Protein AF-A0A2P6QE04-F1 (afdb_monomer)

InterPro domains:
  IPR013103 Reverse transcriptase, RNA-dependent DNA polymerase [PF07727] (53-173)
  IPR043502 DNA/RNA polymerase superfamily [SSF56672] (53-149)

Solvent-accessible surface area (backbone atoms only — not comparable to full-atom values): 12221 Å² total; per-residue (Å²): 141,78,82,83,76,80,74,80,74,79,48,70,67,56,52,50,51,52,52,52,56,64,71,58,73,58,48,88,44,69,75,60,30,61,72,39,68,66,46,41,53,20,41,50,53,42,54,51,50,44,61,73,66,54,28,55,45,85,40,75,70,54,94,90,64,73,64,36,48,60,45,75,46,52,44,76,38,62,42,98,85,70,45,82,69,44,64,42,40,44,66,40,70,48,71,90,73,68,46,86,76,77,72,44,88,77,90,69,75,90,70,81,50,66,70,58,53,52,51,51,51,51,50,28,61,77,68,71,51,88,84,83,89,83,86,67,90,61,66,70,62,72,47,81,56,90,62,90,46,38,28,43,59,50,90,96,66,61,53,87,95,47,71,86,36,26,32,36,45,58,30,61,73,70,79,84,72,87,72,73,81,78,85,78,83,87,78,90,81,136

Nearest PDB structures (foldseek):
  2quf-assembly1_A  TM=1.894E-01  e=2.463E+00  unclassified
  2qlz-assembly1_A  TM=1.852E-01  e=5.116E+00  unclassified

Mean predicted aligned error: 14.91 Å

Sequence (190 aa):
MEDYVCGEGLSVEEETNLMMFTAYSDPMSFEEAAKSSRWREAMELEIKAIKKNETWELTTLLVGAKGIGVKWIFKTKLNENGEVDKYKARLVDKGYTQQLGIDYTEVFAPVARWDTIRMILALAACKGWSVYQLDMKSAFLHGDLNEAVFIEQPRGYEVKGEEDKVYRLKKALTDSSKLPCRQKEGNCLW

Organism: Rosa chinensis (NCBI:txid74649)

pLDDT: mean 70.97, std 19.69, range [23.44, 97.19]

Secondary structure (DSSP, 8-state):
-----------HHHHHHHHHHHHS---SSHHHHHHSHHHHHHHHHHHHHHHHTT-EEEEPPPTTPPPBPEEEEEEEEEPTTSSEEEEEEEEEE-GGGPPBTTTBS--------HHHHHHHHHHHHHHT--------TTGGGGS---S--EEPPPTT---TT-TT-EEEESS-----S-------SS----

Radius of gyration: 22.53 Å; Cα contacts (8 Å, |Δi|>4): 193; chains: 1; bounding box: 71×42×59 Å

Structure (mmCIF, N/CA/C/O backbone):
data_AF-A0A2P6QE04-F1
#
_entry.id   AF-A0A2P6QE04-F1
#
loop_
_atom_site.group_PDB
_atom_site.id
_atom_site.type_symbol
_atom_site.label_atom_id
_atom_site.label_alt_id
_atom_site.label_comp_id
_atom_site.label_asym_id
_atom_site.label_entity_id
_atom_site.label_seq_id
_atom_site.pdbx_PDB_ins_code
_atom_site.Cartn_x
_atom_site.Cartn_y
_atom_site.Cartn_z
_atom_site.occupancy
_atom_site.B_iso_or_equiv
_atom_site.auth_seq_id
_atom_site.auth_comp_id
_atom_site.auth_asym_id
_atom_site.auth_atom_id
_atom_site.pdbx_PDB_model_num
ATOM 1 N N . MET A 1 1 ? 46.545 -31.500 4.428 1.00 43.56 1 MET A N 1
ATOM 2 C CA . MET A 1 1 ? 45.687 -30.972 5.502 1.00 43.56 1 MET A CA 1
ATOM 3 C C . MET A 1 1 ? 45.995 -29.496 5.514 1.00 43.56 1 MET A C 1
ATOM 5 O O . MET A 1 1 ? 47.033 -29.119 6.028 1.00 43.56 1 MET A O 1
ATOM 9 N N . GLU A 1 2 ? 45.240 -28.745 4.719 1.00 42.25 2 GLU A N 1
ATOM 10 C CA . GLU A 1 2 ? 45.450 -27.312 4.509 1.00 42.25 2 GLU A CA 1
ATOM 11 C C . GLU A 1 2 ? 44.352 -26.574 5.263 1.00 42.25 2 GLU A C 1
ATOM 13 O O . GLU A 1 2 ? 43.184 -26.971 5.229 1.00 42.25 2 GLU A O 1
ATOM 18 N N . ASP A 1 3 ? 44.790 -25.583 6.025 1.00 37.12 3 ASP A N 1
ATOM 19 C CA . ASP A 1 3 ? 44.045 -24.939 7.088 1.00 37.12 3 ASP A CA 1
ATOM 20 C C . ASP A 1 3 ? 42.859 -24.136 6.552 1.00 37.12 3 ASP A C 1
ATOM 22 O O . ASP A 1 3 ? 42.976 -23.294 5.661 1.00 37.12 3 ASP A O 1
ATOM 26 N N . TYR A 1 4 ? 41.692 -24.399 7.134 1.00 44.75 4 TYR A N 1
ATOM 27 C CA . TYR A 1 4 ? 40.480 -23.630 6.904 1.00 44.75 4 TYR A CA 1
ATOM 28 C C . TYR A 1 4 ? 40.640 -22.267 7.591 1.00 44.75 4 TYR A C 1
ATOM 30 O O . TYR A 1 4 ? 40.479 -22.148 8.807 1.00 44.75 4 TYR A O 1
ATOM 38 N N . VAL A 1 5 ? 40.992 -21.237 6.822 1.00 41.91 5 VAL A N 1
ATOM 39 C CA . VAL A 1 5 ? 40.971 -19.847 7.291 1.00 41.91 5 VAL A CA 1
ATOM 40 C C . VAL A 1 5 ? 39.507 -19.450 7.472 1.00 41.91 5 VAL A C 1
ATOM 42 O O . VAL A 1 5 ? 38.760 -19.321 6.504 1.00 41.91 5 VAL A O 1
ATOM 45 N N . CYS A 1 6 ? 39.081 -19.306 8.728 1.00 44.31 6 CYS A N 1
ATOM 46 C CA . CYS A 1 6 ? 37.782 -18.734 9.058 1.00 44.31 6 CYS A CA 1
ATOM 47 C C . CYS A 1 6 ? 37.787 -17.279 8.565 1.00 44.31 6 CYS A C 1
ATOM 49 O O . CYS A 1 6 ? 38.590 -16.477 9.041 1.00 44.31 6 CYS A O 1
ATOM 51 N N . GLY A 1 7 ? 36.959 -16.988 7.558 1.00 47.97 7 GLY A N 1
ATOM 52 C CA . GLY A 1 7 ? 36.827 -15.665 6.957 1.00 47.97 7 GLY A CA 1
ATOM 53 C C . GLY A 1 7 ? 36.516 -14.587 7.993 1.00 47.97 7 GLY A C 1
ATOM 54 O O . GLY A 1 7 ? 35.908 -14.856 9.029 1.00 47.97 7 GLY A O 1
ATOM 55 N N . GLU A 1 8 ? 37.001 -13.390 7.678 1.00 48.31 8 GLU A N 1
ATOM 56 C CA . GLU A 1 8 ? 36.938 -12.148 8.442 1.00 48.31 8 GLU A CA 1
ATOM 57 C C . GLU A 1 8 ? 35.578 -11.925 9.120 1.00 48.31 8 GLU A C 1
ATOM 59 O O . GLU A 1 8 ? 34.522 -12.226 8.561 1.00 48.31 8 GLU A O 1
ATOM 64 N N . GLY A 1 9 ? 35.620 -11.403 10.351 1.00 53.97 9 GLY A N 1
ATOM 65 C CA . GLY A 1 9 ? 34.425 -10.976 11.074 1.00 53.97 9 GLY A CA 1
ATOM 66 C C . GLY A 1 9 ? 33.580 -10.014 10.238 1.00 53.97 9 GLY A C 1
ATOM 67 O O . GLY A 1 9 ? 34.104 -9.330 9.359 1.00 53.97 9 GLY A O 1
ATOM 68 N N . LEU A 1 10 ? 32.273 -9.993 10.520 1.00 46.66 10 LEU A N 1
ATOM 69 C CA . LEU A 1 10 ? 31.310 -9.084 9.894 1.00 46.66 10 LEU A CA 1
ATOM 70 C C . LEU A 1 10 ? 31.909 -7.681 9.783 1.00 46.66 10 LEU A C 1
ATOM 72 O O . LEU A 1 10 ? 32.469 -7.152 10.747 1.00 46.66 10 LEU A O 1
ATOM 76 N N . SER A 1 11 ? 31.819 -7.100 8.590 1.00 55.47 11 SER A N 1
ATOM 77 C CA . SER A 1 11 ? 32.344 -5.760 8.357 1.00 55.47 11 SER A CA 1
ATOM 78 C C . SER A 1 11 ? 31.668 -4.770 9.311 1.00 55.47 11 SER A C 1
ATOM 80 O O . SER A 1 11 ? 30.494 -4.915 9.653 1.00 55.47 11 SER A O 1
ATOM 82 N N . VAL A 1 12 ? 32.389 -3.727 9.732 1.00 56.50 12 VAL A N 1
ATOM 83 C CA . VAL A 1 12 ? 31.837 -2.678 10.614 1.00 56.50 12 VAL A CA 1
ATOM 84 C C . VAL A 1 12 ? 30.561 -2.066 10.009 1.00 56.50 12 VAL A C 1
ATOM 86 O O . VAL A 1 12 ? 29.657 -1.655 10.730 1.00 56.50 12 VAL A O 1
ATOM 89 N N . GLU A 1 13 ? 30.440 -2.061 8.681 1.00 56.66 13 GLU A N 1
ATOM 90 C CA . GLU A 1 13 ? 29.243 -1.657 7.934 1.00 56.66 13 GLU A CA 1
ATOM 91 C C . GLU A 1 13 ? 28.058 -2.628 8.100 1.00 56.66 13 GLU A C 1
ATOM 93 O O . GLU A 1 13 ? 26.914 -2.199 8.230 1.00 56.66 13 GLU A O 1
ATOM 98 N N . GLU A 1 14 ? 28.292 -3.939 8.130 1.00 56.31 14 GLU A N 1
ATOM 99 C CA . GLU A 1 14 ? 27.250 -4.938 8.394 1.00 56.31 14 GLU A CA 1
ATOM 100 C C . GLU A 1 14 ? 26.825 -4.943 9.864 1.00 56.31 14 GLU A C 1
ATOM 102 O O . GLU A 1 14 ? 25.630 -5.038 10.149 1.00 56.31 14 GLU A O 1
ATOM 107 N N . GLU A 1 15 ? 27.765 -4.770 10.796 1.00 55.78 15 GLU A N 1
ATOM 108 C CA . GLU A 1 15 ? 27.452 -4.633 12.221 1.00 55.78 15 GLU A CA 1
ATOM 109 C C . GLU A 1 15 ? 26.681 -3.341 12.501 1.00 55.78 15 GLU A C 1
ATOM 111 O O . GLU A 1 15 ? 25.676 -3.374 13.208 1.00 55.78 15 GLU A O 1
ATOM 116 N N . THR A 1 16 ? 27.074 -2.213 11.902 1.00 54.19 16 THR A N 1
ATOM 117 C CA . THR A 1 16 ? 26.336 -0.944 12.024 1.00 54.19 16 THR A CA 1
ATOM 118 C C . THR A 1 16 ? 24.966 -1.009 11.364 1.00 54.19 16 THR A C 1
ATOM 120 O O . THR A 1 16 ? 24.002 -0.536 11.961 1.00 54.19 16 THR A O 1
ATOM 123 N N . ASN A 1 17 ? 24.827 -1.653 10.202 1.00 54.97 17 ASN A N 1
ATOM 124 C CA . ASN A 1 17 ? 23.523 -1.891 9.579 1.00 54.97 17 ASN A CA 1
ATOM 125 C C . ASN A 1 17 ? 22.629 -2.789 10.444 1.00 54.97 17 ASN A C 1
ATOM 127 O O . ASN A 1 17 ? 21.437 -2.511 10.586 1.00 54.97 17 ASN A O 1
ATOM 131 N N . LEU A 1 18 ? 23.187 -3.832 11.064 1.00 50.53 18 LEU A N 1
ATOM 132 C CA . LEU A 1 18 ? 22.461 -4.704 11.986 1.00 50.53 18 LEU A CA 1
ATOM 133 C C . LEU A 1 18 ? 22.049 -3.946 13.257 1.00 50.53 18 LEU A C 1
ATOM 135 O O . LEU A 1 18 ? 20.896 -4.024 13.679 1.00 50.53 18 LEU A O 1
ATOM 139 N N . MET A 1 19 ? 22.950 -3.144 13.825 1.00 47.25 19 MET A N 1
ATOM 140 C CA . MET A 1 19 ? 22.698 -2.326 15.013 1.00 47.25 19 MET A CA 1
ATOM 141 C C . MET A 1 19 ? 21.672 -1.216 14.725 1.00 47.25 19 MET A C 1
ATOM 143 O O . MET A 1 19 ? 20.786 -0.951 15.538 1.00 47.25 19 MET A O 1
ATOM 147 N N . MET A 1 20 ? 21.701 -0.636 13.525 1.00 48.88 20 MET A N 1
ATOM 148 C CA . MET A 1 20 ? 20.741 0.361 13.044 1.00 48.88 20 MET A CA 1
ATOM 149 C C . MET A 1 20 ? 19.366 -0.250 1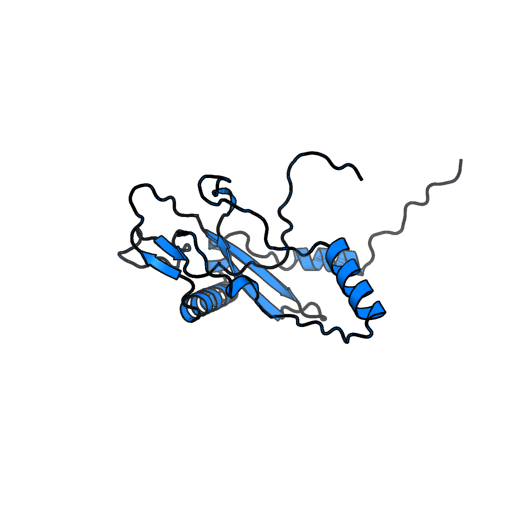2.736 1.00 48.88 20 MET A C 1
ATOM 151 O O . MET A 1 20 ? 18.344 0.370 13.036 1.00 48.88 20 MET A O 1
ATOM 155 N N . PHE A 1 21 ? 19.322 -1.493 12.245 1.00 49.75 21 PHE A N 1
ATOM 156 C CA . PHE A 1 21 ? 18.090 -2.279 12.117 1.00 49.75 21 PHE A CA 1
ATOM 157 C C . PHE A 1 21 ? 17.465 -2.592 13.486 1.00 49.75 21 PHE A C 1
ATOM 159 O O . PHE A 1 21 ? 16.244 -2.632 13.613 1.00 49.75 21 PHE A O 1
ATOM 166 N N . THR A 1 22 ? 18.283 -2.762 14.532 1.00 49.81 22 THR A N 1
ATOM 167 C CA . THR A 1 22 ? 17.789 -2.958 15.907 1.00 49.81 22 THR A CA 1
ATOM 168 C C . THR A 1 22 ? 17.399 -1.664 16.629 1.00 49.81 22 THR A C 1
ATOM 170 O O . THR A 1 22 ? 16.564 -1.709 17.531 1.00 49.81 22 THR A O 1
ATOM 173 N N . ALA A 1 23 ? 17.959 -0.511 16.243 1.00 53.75 23 ALA A N 1
ATOM 174 C CA . ALA A 1 23 ? 17.720 0.772 16.912 1.00 53.75 23 ALA A CA 1
ATOM 175 C C . ALA A 1 23 ? 16.345 1.386 16.589 1.00 53.75 23 ALA A C 1
ATOM 177 O O . ALA A 1 23 ? 15.768 2.086 17.422 1.00 53.75 23 ALA A O 1
ATOM 178 N N . TYR A 1 24 ? 15.797 1.100 15.404 1.00 60.62 24 TYR A N 1
ATOM 179 C CA . TYR A 1 24 ? 14.460 1.525 14.992 1.00 60.62 24 TYR A CA 1
ATOM 180 C C . TYR A 1 24 ? 13.552 0.305 14.858 1.00 60.62 24 TYR A C 1
ATOM 182 O O . TYR A 1 24 ? 13.361 -0.233 13.769 1.00 60.62 24 TYR A O 1
ATOM 190 N N . SER A 1 25 ? 12.987 -0.147 15.978 1.00 66.00 25 SER A N 1
ATOM 191 C CA . SER A 1 25 ? 11.976 -1.198 15.953 1.00 66.00 25 SER A CA 1
ATOM 192 C C . SER A 1 25 ? 10.699 -0.677 15.290 1.00 66.00 25 SER A C 1
ATOM 194 O O . SER A 1 25 ? 9.919 0.085 15.868 1.00 66.00 25 SER A O 1
ATOM 196 N N . ASP A 1 26 ? 10.492 -1.075 14.035 1.00 77.81 26 ASP A N 1
ATOM 197 C CA . ASP A 1 26 ? 9.235 -0.824 13.342 1.00 77.81 26 ASP A CA 1
ATOM 198 C C . ASP A 1 26 ? 8.091 -1.524 14.104 1.00 77.81 26 ASP A C 1
ATOM 200 O O . ASP A 1 26 ? 8.222 -2.696 14.477 1.00 77.81 26 ASP A O 1
ATOM 204 N N . PRO A 1 27 ? 6.962 -0.836 14.357 1.00 80.88 27 PRO A N 1
ATOM 205 C CA . PRO A 1 27 ? 5.853 -1.425 15.088 1.00 80.88 27 PRO A CA 1
ATOM 206 C C . PRO A 1 27 ? 5.263 -2.575 14.275 1.00 80.88 27 PRO A C 1
ATOM 208 O O . PRO A 1 27 ? 4.968 -2.442 13.085 1.00 80.88 27 PRO A O 1
ATOM 211 N N . MET A 1 28 ? 5.049 -3.710 14.932 1.00 75.56 28 MET A N 1
ATOM 212 C CA . MET A 1 28 ? 4.497 -4.906 14.285 1.00 75.56 28 MET A CA 1
ATOM 213 C C . MET A 1 28 ? 2.967 -4.941 14.366 1.00 75.56 28 MET A C 1
ATOM 215 O O . MET A 1 28 ? 2.313 -5.702 13.643 1.00 75.56 28 MET A O 1
ATOM 219 N N . SER A 1 29 ? 2.393 -4.097 15.229 1.00 78.31 29 SER A N 1
ATOM 220 C CA . SER A 1 29 ? 0.962 -3.986 15.491 1.00 78.31 29 SER A CA 1
ATOM 221 C C . SER A 1 29 ? 0.450 -2.561 15.286 1.00 78.31 29 SER A C 1
ATOM 223 O O . SER A 1 29 ? 1.141 -1.576 15.551 1.00 78.31 29 SER A O 1
ATOM 225 N N . PHE A 1 30 ? -0.819 -2.458 14.882 1.00 82.25 30 PHE A N 1
ATOM 226 C CA . PHE A 1 30 ? -1.548 -1.191 14.864 1.00 82.25 30 PHE A CA 1
ATOM 227 C C . PHE A 1 30 ? -1.559 -0.519 16.244 1.00 82.25 30 PHE A C 1
ATOM 229 O O . PHE A 1 30 ? -1.413 0.692 16.322 1.00 82.25 30 PHE A O 1
ATOM 236 N N . GLU A 1 31 ? -1.687 -1.280 17.334 1.00 84.56 31 GLU A N 1
ATOM 237 C CA . GLU A 1 31 ? -1.769 -0.721 18.693 1.00 84.56 31 GLU A CA 1
ATOM 238 C C . GLU A 1 31 ? -0.470 -0.036 19.130 1.00 84.56 31 GLU A C 1
ATOM 240 O O . GLU A 1 31 ? -0.495 0.969 19.839 1.00 84.56 31 GLU A O 1
ATOM 245 N N . GLU A 1 32 ? 0.674 -0.561 18.696 1.00 83.50 32 GLU A N 1
ATOM 246 C CA . GLU A 1 32 ? 1.986 0.035 18.952 1.00 83.50 32 GLU A CA 1
ATOM 247 C C . GLU A 1 32 ? 2.185 1.282 18.092 1.00 83.50 32 GLU A C 1
ATOM 249 O O . GLU A 1 32 ? 2.572 2.338 18.598 1.00 83.50 32 GLU A O 1
ATOM 254 N N . ALA A 1 33 ? 1.840 1.188 16.806 1.00 84.50 33 ALA A N 1
ATOM 255 C CA . ALA A 1 33 ? 1.917 2.303 15.872 1.00 84.50 33 ALA A CA 1
ATOM 256 C C . ALA A 1 33 ? 0.995 3.462 16.286 1.00 84.50 33 ALA A C 1
ATOM 258 O O . ALA A 1 33 ? 1.408 4.619 16.278 1.00 84.50 33 ALA A O 1
ATOM 259 N N . ALA A 1 34 ? -0.230 3.167 16.724 1.00 85.44 34 ALA A N 1
ATOM 260 C CA . ALA A 1 34 ? -1.219 4.161 17.130 1.00 85.44 34 ALA A CA 1
ATOM 261 C C . ALA A 1 34 ? -0.782 4.983 18.352 1.00 85.44 34 ALA A C 1
ATOM 263 O O . ALA A 1 34 ? -1.232 6.117 18.514 1.00 85.44 34 ALA A O 1
ATOM 264 N N . LYS A 1 35 ? 0.125 4.476 19.197 1.00 86.25 35 LYS A N 1
ATOM 265 C CA . LYS A 1 35 ? 0.666 5.249 20.329 1.00 86.25 35 LYS A CA 1
ATOM 266 C C . LYS A 1 35 ? 1.539 6.409 19.846 1.00 86.25 35 LYS A C 1
ATOM 268 O O . LYS A 1 35 ? 1.435 7.515 20.376 1.00 86.25 35 LYS A O 1
ATOM 273 N N . SER A 1 36 ? 2.325 6.202 18.793 1.00 86.38 36 SER A N 1
ATOM 274 C CA . SER A 1 36 ? 3.197 7.231 18.219 1.00 86.38 36 SER A CA 1
ATOM 275 C C . SER A 1 36 ? 2.425 8.207 17.328 1.00 86.38 36 SER A C 1
ATOM 277 O O . SER A 1 36 ? 1.622 7.802 16.487 1.00 86.38 36 SER A O 1
ATOM 279 N N . SER A 1 37 ? 2.684 9.509 17.471 1.00 87.81 37 SER A N 1
ATOM 280 C CA . SER A 1 37 ? 2.109 10.533 16.584 1.00 87.81 37 SER A CA 1
ATOM 281 C C . SER A 1 37 ? 2.602 10.383 15.143 1.00 87.81 37 SER A C 1
ATOM 283 O O . SER A 1 37 ? 1.809 10.458 14.210 1.00 87.81 37 SER A O 1
ATOM 285 N N . ARG A 1 38 ? 3.888 10.063 14.958 1.00 88.50 38 ARG A N 1
ATOM 286 C CA . ARG A 1 38 ? 4.520 9.952 13.633 1.00 88.50 38 ARG A CA 1
ATOM 287 C C . ARG A 1 38 ? 3.888 8.854 12.774 1.00 88.50 38 ARG A C 1
ATOM 289 O O . ARG A 1 38 ? 3.661 9.032 11.581 1.00 88.50 38 ARG A O 1
ATOM 296 N N . TRP A 1 39 ? 3.568 7.716 13.390 1.00 89.44 39 TRP A N 1
ATOM 297 C CA . TRP A 1 39 ? 2.903 6.608 12.703 1.00 89.44 39 TRP A CA 1
ATOM 298 C C . TRP A 1 39 ? 1.421 6.890 12.439 1.00 89.44 39 TRP A C 1
ATOM 300 O O . TRP A 1 39 ? 0.913 6.481 11.396 1.00 89.44 39 TRP A O 1
ATOM 310 N N . ARG A 1 40 ? 0.737 7.625 13.327 1.00 89.12 40 ARG A N 1
ATOM 311 C CA . ARG A 1 40 ? -0.638 8.096 13.088 1.00 89.12 40 ARG A CA 1
ATOM 312 C C . ARG A 1 40 ? -0.727 9.001 11.866 1.00 89.12 40 ARG A C 1
ATOM 314 O O . ARG A 1 40 ? -1.555 8.740 11.000 1.00 89.12 40 ARG A O 1
ATOM 321 N N . GLU A 1 41 ? 0.168 9.977 11.753 1.00 89.19 41 GLU A N 1
ATOM 322 C CA . GLU A 1 41 ? 0.249 10.849 10.576 1.00 89.19 41 GLU A CA 1
ATOM 323 C C . GLU A 1 41 ? 0.498 10.042 9.294 1.00 89.19 41 GLU A C 1
ATOM 325 O O . GLU A 1 41 ? -0.159 10.257 8.276 1.00 89.19 41 GLU A O 1
ATOM 330 N N . ALA A 1 42 ? 1.396 9.053 9.344 1.00 88.44 42 ALA A N 1
ATOM 331 C CA . ALA A 1 42 ? 1.655 8.180 8.203 1.00 88.44 42 ALA A CA 1
ATOM 332 C C . ALA A 1 42 ? 0.418 7.356 7.791 1.00 88.44 42 ALA A C 1
ATOM 334 O O . ALA A 1 42 ? 0.163 7.205 6.595 1.00 88.44 42 ALA A O 1
ATOM 335 N N . MET A 1 43 ? -0.360 6.843 8.752 1.00 89.88 43 MET A N 1
ATOM 336 C CA . MET A 1 43 ? -1.611 6.121 8.475 1.00 89.88 43 MET A CA 1
ATOM 337 C C . MET A 1 43 ? -2.683 7.038 7.884 1.00 89.88 43 MET A C 1
ATOM 339 O O . MET A 1 43 ? -3.362 6.657 6.932 1.00 89.88 43 MET A O 1
ATOM 343 N N . GLU A 1 44 ? -2.819 8.253 8.410 1.00 89.62 44 GLU A N 1
ATOM 344 C CA . GLU A 1 44 ? -3.798 9.221 7.918 1.00 89.62 44 GLU A CA 1
ATOM 345 C C . GLU A 1 44 ? -3.495 9.646 6.477 1.00 89.62 44 GLU A C 1
ATOM 347 O O . GLU A 1 44 ? -4.402 9.714 5.643 1.00 89.62 44 GLU A O 1
ATOM 352 N N . LEU A 1 45 ? -2.216 9.862 6.152 1.00 88.94 45 LEU A N 1
ATOM 353 C CA . LEU A 1 45 ? -1.776 10.144 4.785 1.00 88.94 45 LEU A CA 1
ATOM 354 C C . LEU A 1 45 ? -2.144 9.014 3.818 1.00 88.94 45 LEU A C 1
ATOM 356 O O . LEU A 1 45 ? -2.611 9.296 2.712 1.00 88.94 45 LEU A O 1
ATOM 360 N N . GLU A 1 46 ? -1.974 7.760 4.234 1.00 88.75 46 GLU A N 1
ATOM 361 C CA . GLU A 1 46 ? -2.333 6.593 3.425 1.00 88.75 46 GLU A CA 1
ATOM 362 C C . GLU A 1 46 ? -3.851 6.518 3.198 1.00 88.75 46 GLU A C 1
ATOM 364 O O . GLU A 1 46 ? -4.303 6.465 2.054 1.00 88.75 46 GLU A O 1
ATOM 369 N N . ILE A 1 47 ? -4.664 6.612 4.257 1.00 88.44 47 ILE A N 1
ATOM 370 C CA . ILE A 1 47 ? -6.133 6.607 4.134 1.00 88.44 47 ILE A CA 1
ATOM 371 C C . ILE A 1 47 ? -6.618 7.766 3.255 1.00 88.44 47 ILE A C 1
ATOM 373 O O . ILE A 1 47 ? -7.523 7.593 2.435 1.00 88.44 47 ILE A O 1
ATOM 377 N N . LYS A 1 48 ? -6.013 8.951 3.383 1.00 88.50 48 LYS A N 1
ATOM 378 C CA . LYS A 1 48 ? -6.339 10.114 2.550 1.00 88.50 48 LYS A CA 1
ATOM 379 C C . LYS A 1 48 ? -6.003 9.871 1.079 1.00 88.50 48 LYS A C 1
ATOM 381 O O . LYS A 1 48 ? -6.788 10.263 0.216 1.00 88.50 48 LYS A O 1
ATOM 386 N N . ALA A 1 49 ? -4.881 9.215 0.785 1.00 85.69 49 ALA A N 1
ATOM 387 C CA . ALA A 1 49 ? -4.511 8.837 -0.577 1.00 85.69 49 ALA A CA 1
ATOM 388 C C . ALA A 1 49 ? -5.492 7.812 -1.169 1.00 85.69 49 ALA A C 1
ATOM 390 O O . ALA A 1 49 ? -5.951 7.994 -2.296 1.00 85.69 49 ALA A O 1
ATOM 391 N N . ILE A 1 50 ? -5.879 6.795 -0.394 1.00 85.31 50 ILE A N 1
ATOM 392 C CA . ILE A 1 50 ? -6.860 5.777 -0.800 1.00 85.31 50 ILE A CA 1
ATOM 393 C C . ILE A 1 50 ? -8.219 6.420 -1.110 1.00 85.31 50 ILE A C 1
ATOM 395 O O . ILE A 1 50 ? -8.798 6.168 -2.166 1.00 85.31 50 ILE A O 1
ATOM 399 N N . LYS A 1 51 ? -8.701 7.311 -0.232 1.00 85.75 51 LYS A N 1
ATOM 400 C CA . LYS A 1 51 ? -9.951 8.058 -0.449 1.00 85.75 51 LYS A CA 1
ATOM 401 C C . LYS A 1 51 ? -9.8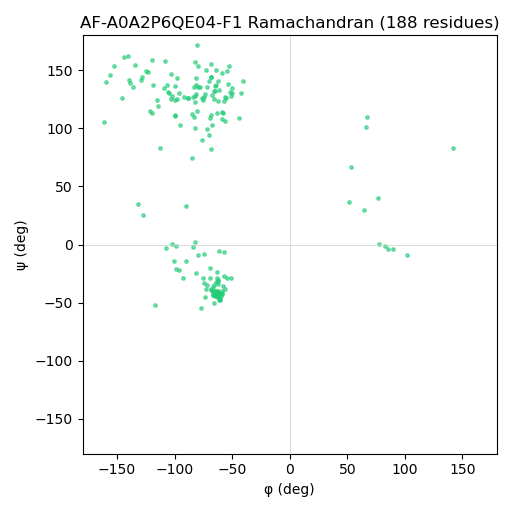80 8.941 -1.695 1.00 85.75 51 LYS A C 1
ATOM 403 O O . LYS A 1 51 ? -10.819 8.952 -2.480 1.00 85.75 51 LYS A O 1
ATOM 408 N N . LYS A 1 52 ? -8.762 9.647 -1.901 1.00 85.94 52 LYS A N 1
ATOM 409 C CA . LYS A 1 52 ? -8.551 10.512 -3.074 1.00 85.94 52 LYS A CA 1
ATOM 410 C C . LYS A 1 52 ? -8.558 9.730 -4.391 1.00 85.94 52 LYS A C 1
ATOM 412 O O . LYS A 1 52 ? -8.995 10.262 -5.403 1.00 85.94 52 LYS A O 1
ATOM 417 N N . ASN A 1 53 ? -8.066 8.494 -4.381 1.00 81.50 53 ASN A N 1
ATOM 418 C CA . ASN A 1 53 ? -8.002 7.643 -5.569 1.00 81.50 53 ASN A CA 1
ATOM 419 C C . ASN A 1 53 ? -9.310 6.888 -5.855 1.00 81.50 53 ASN A C 1
ATOM 421 O O . ASN A 1 53 ? -9.369 6.158 -6.853 1.00 81.50 53 ASN A O 1
ATOM 425 N N . GLU A 1 54 ? -10.321 7.052 -4.992 1.00 83.44 54 GLU A N 1
ATOM 426 C CA . GLU A 1 54 ? -11.596 6.328 -5.032 1.00 83.44 54 GLU A CA 1
ATOM 427 C C . GLU A 1 54 ? -11.388 4.807 -5.119 1.00 83.44 54 GLU A C 1
ATOM 429 O O . GLU A 1 54 ? -12.109 4.094 -5.815 1.00 83.44 54 GLU A O 1
ATOM 434 N N . THR A 1 55 ? -10.355 4.303 -4.430 1.00 80.50 55 THR A N 1
ATOM 435 C CA . THR A 1 55 ? -9.942 2.893 -4.502 1.00 80.50 55 THR A CA 1
ATOM 436 C C . THR A 1 55 ? -11.033 1.952 -3.999 1.00 80.50 55 THR A C 1
ATOM 438 O O . THR A 1 55 ? -11.133 0.827 -4.483 1.00 80.50 55 THR A O 1
ATOM 441 N N . TRP A 1 56 ? -11.860 2.401 -3.051 1.00 85.94 56 TRP A N 1
ATOM 442 C CA . TRP A 1 56 ? -12.929 1.601 -2.472 1.00 85.94 56 TRP A CA 1
ATOM 443 C C . TRP A 1 56 ? -14.216 2.389 -2.226 1.00 85.94 56 TRP A C 1
ATOM 445 O O . TRP A 1 56 ? -14.206 3.618 -2.143 1.00 85.94 56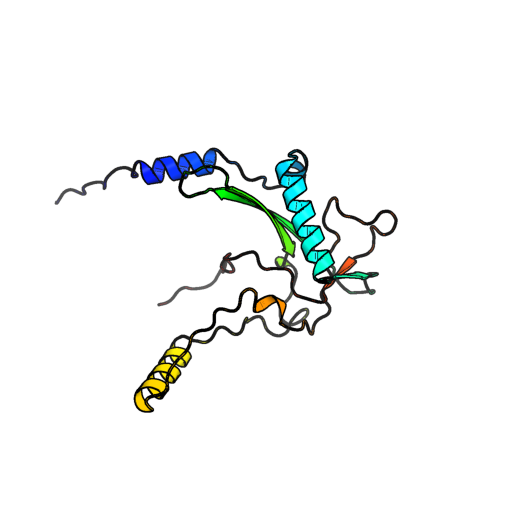 TRP A O 1
ATOM 455 N N . GLU A 1 57 ? -15.321 1.672 -2.054 1.00 87.31 57 GLU A N 1
ATOM 456 C CA . GLU A 1 57 ? -16.615 2.215 -1.633 1.00 87.31 57 GLU A CA 1
ATOM 457 C C . GLU A 1 57 ? -17.187 1.417 -0.460 1.00 87.31 57 GLU A C 1
ATOM 459 O O . GLU A 1 57 ? -17.037 0.199 -0.404 1.00 87.31 57 GLU A O 1
ATOM 464 N N . LEU A 1 58 ? -17.823 2.096 0.494 1.00 88.38 58 LEU A N 1
ATOM 465 C CA . LEU A 1 58 ? -18.445 1.433 1.638 1.00 88.38 58 LEU A CA 1
ATOM 466 C C . LEU A 1 58 ? -19.765 0.791 1.198 1.00 88.38 58 LEU A C 1
ATOM 468 O O . LEU A 1 58 ? -20.629 1.466 0.639 1.00 88.38 58 LEU A O 1
ATOM 472 N N . THR A 1 59 ? -19.924 -0.503 1.453 1.00 86.44 59 THR A N 1
ATOM 473 C CA . THR A 1 59 ? -21.099 -1.280 1.058 1.00 86.44 59 THR A CA 1
ATOM 474 C C . THR A 1 59 ? -21.458 -2.326 2.111 1.00 86.44 59 THR A C 1
ATOM 476 O O . THR A 1 59 ? -20.658 -2.690 2.972 1.00 86.44 59 THR A O 1
ATOM 479 N N . THR A 1 60 ? -22.690 -2.815 2.069 1.00 83.81 60 THR A N 1
ATOM 480 C CA . THR A 1 60 ? -23.118 -3.950 2.890 1.00 83.81 60 THR A CA 1
ATOM 481 C C . THR A 1 60 ? -22.611 -5.247 2.276 1.00 83.81 60 THR A C 1
ATOM 483 O O . THR A 1 60 ? -22.729 -5.445 1.064 1.00 83.81 60 THR A O 1
ATOM 486 N N . LEU A 1 61 ? -22.075 -6.140 3.106 1.00 77.44 61 LEU A N 1
ATOM 487 C CA . LEU A 1 61 ? -21.642 -7.458 2.655 1.00 77.44 61 LEU A CA 1
ATOM 488 C C . LEU A 1 61 ? -22.853 -8.237 2.117 1.00 77.44 61 LEU A C 1
ATOM 490 O O . LEU A 1 61 ? -23.857 -8.398 2.812 1.00 77.44 61 LEU A O 1
ATOM 494 N N . LEU A 1 62 ? -22.774 -8.697 0.867 1.00 72.00 62 LEU A N 1
ATOM 495 C CA . LEU A 1 62 ? -23.818 -9.533 0.276 1.00 72.00 62 LEU A CA 1
ATOM 496 C C . LEU A 1 62 ? -23.838 -10.900 0.970 1.00 72.00 62 LEU A C 1
ATOM 498 O O . LEU A 1 62 ? -22.792 -11.440 1.331 1.00 72.00 62 LEU A O 1
ATOM 502 N N . VAL A 1 63 ? -25.032 -11.471 1.139 1.00 67.81 63 VAL A N 1
ATOM 503 C CA . VAL A 1 63 ? -25.218 -12.776 1.788 1.00 67.81 63 VAL A CA 1
ATOM 504 C C . VAL A 1 63 ? -24.416 -13.840 1.028 1.00 67.81 63 VAL A C 1
ATOM 506 O O . VAL A 1 63 ? -24.723 -14.145 -0.120 1.00 67.81 63 VAL A O 1
ATOM 509 N N . GLY A 1 64 ? -23.378 -14.383 1.671 1.00 67.06 64 GLY A N 1
ATOM 510 C CA . GLY A 1 64 ? -22.490 -15.408 1.108 1.00 67.06 64 GLY A CA 1
ATOM 511 C C . GLY A 1 64 ? -21.127 -14.910 0.611 1.00 67.06 64 GLY A C 1
ATOM 512 O O . GLY A 1 64 ? -20.265 -15.739 0.333 1.00 67.06 64 GLY A O 1
ATOM 513 N N . ALA A 1 65 ? -20.890 -13.596 0.542 1.00 68.69 65 ALA A N 1
ATOM 514 C CA . ALA A 1 65 ? -19.569 -13.048 0.233 1.00 68.69 65 ALA A CA 1
ATOM 515 C C . ALA A 1 65 ? -18.679 -13.023 1.486 1.00 68.69 65 ALA A C 1
ATOM 517 O O . ALA A 1 65 ? -19.151 -12.735 2.587 1.00 68.69 65 ALA A O 1
ATOM 518 N N . LYS A 1 66 ? -17.379 -13.291 1.327 1.00 72.38 66 LYS A N 1
ATOM 519 C CA . LYS A 1 66 ? -16.397 -13.212 2.415 1.00 72.38 66 LYS A CA 1
ATOM 520 C C . LYS A 1 66 ? -15.567 -11.939 2.280 1.00 72.38 66 LYS A C 1
ATOM 522 O O . LYS A 1 66 ? -14.956 -11.703 1.243 1.00 72.38 66 LYS A O 1
ATOM 527 N N . GLY A 1 67 ? -15.529 -11.131 3.337 1.00 76.31 67 GLY A N 1
ATOM 528 C CA . GLY A 1 67 ? -14.612 -9.998 3.422 1.00 76.31 67 GLY A CA 1
ATOM 529 C C . GLY A 1 67 ? -13.172 -10.471 3.627 1.00 76.31 67 GLY A C 1
ATOM 530 O O . GLY A 1 67 ? -12.907 -11.357 4.442 1.00 76.31 67 GLY A O 1
ATOM 531 N N . ILE A 1 68 ? -12.230 -9.883 2.895 1.00 82.88 68 ILE A N 1
ATOM 532 C CA . ILE A 1 68 ? -10.800 -10.091 3.105 1.00 82.88 68 ILE A CA 1
ATOM 533 C C . ILE A 1 68 ? -10.353 -9.172 4.242 1.00 82.88 68 ILE A C 1
ATOM 535 O O . ILE A 1 68 ? -10.505 -7.951 4.183 1.00 82.88 68 ILE A O 1
ATOM 539 N N . GLY A 1 69 ? -9.780 -9.751 5.294 1.00 83.31 69 GLY A N 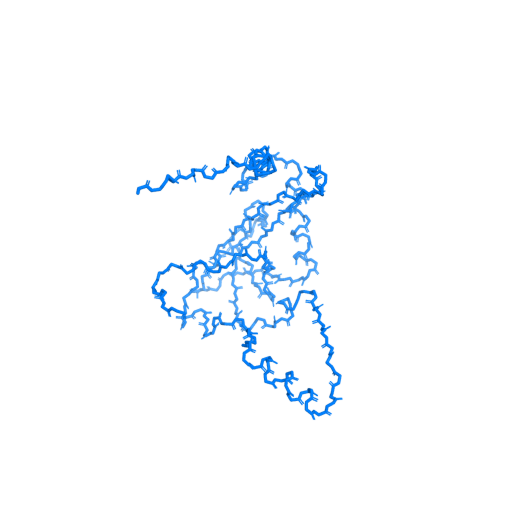1
ATOM 540 C CA . GLY A 1 69 ? -9.235 -8.951 6.387 1.00 83.31 69 GLY A CA 1
ATOM 541 C C . GLY A 1 69 ? -8.069 -8.083 5.914 1.00 83.31 69 GLY A C 1
ATOM 542 O O . GLY A 1 69 ? -7.313 -8.480 5.035 1.00 83.31 69 GLY A O 1
ATOM 543 N N . VAL A 1 70 ? -7.863 -6.923 6.530 1.00 85.88 70 VAL A N 1
ATOM 544 C CA . VAL A 1 70 ? -6.743 -6.020 6.202 1.00 85.88 70 VAL A CA 1
ATOM 545 C C . VAL A 1 70 ? -5.677 -6.004 7.300 1.00 85.88 70 VAL A C 1
ATOM 547 O O . VAL A 1 70 ? -5.928 -6.361 8.458 1.00 85.88 70 VAL A O 1
ATOM 550 N N . LYS A 1 71 ? -4.451 -5.619 6.944 1.00 85.25 71 LYS A N 1
ATOM 551 C CA . LYS A 1 71 ? -3.303 -5.476 7.843 1.00 85.25 71 LYS A CA 1
ATOM 552 C C . LYS A 1 71 ? -2.506 -4.216 7.502 1.00 85.25 71 LYS A C 1
ATOM 554 O O . LYS A 1 71 ? -2.241 -3.919 6.342 1.00 85.25 71 LYS A O 1
ATOM 559 N N . TRP A 1 72 ? -2.067 -3.516 8.542 1.00 85.69 72 TRP A N 1
ATOM 560 C CA . TRP A 1 72 ? -1.110 -2.424 8.416 1.00 85.69 72 TRP A CA 1
ATOM 561 C C . TRP A 1 72 ? 0.328 -2.945 8.359 1.00 85.69 72 TRP A C 1
ATOM 563 O O . TRP A 1 72 ? 0.714 -3.815 9.144 1.00 85.69 72 TRP A O 1
ATOM 573 N N . ILE A 1 73 ? 1.117 -2.392 7.441 1.00 84.50 73 ILE A N 1
ATOM 574 C CA . ILE A 1 73 ? 2.563 -2.586 7.349 1.00 84.50 73 ILE A CA 1
ATOM 575 C C . ILE A 1 73 ? 3.234 -1.242 7.605 1.00 84.50 73 ILE A C 1
ATOM 577 O O . ILE A 1 73 ? 2.969 -0.258 6.911 1.00 84.50 73 ILE A O 1
ATOM 581 N N . PHE A 1 74 ? 4.122 -1.222 8.590 1.00 84.06 74 PHE A N 1
ATOM 582 C CA . PHE A 1 74 ? 4.888 -0.051 8.985 1.00 84.06 74 PHE A CA 1
ATOM 583 C C . PHE A 1 74 ? 6.343 -0.249 8.587 1.00 84.06 74 PHE A C 1
ATOM 585 O O . PHE A 1 74 ? 6.889 -1.338 8.749 1.00 84.06 74 PHE A O 1
ATOM 592 N N . LYS A 1 75 ? 6.946 0.785 8.004 1.00 84.00 75 LYS A N 1
ATOM 593 C CA . LYS A 1 75 ? 8.364 0.779 7.660 1.00 84.00 75 LYS A CA 1
ATOM 594 C C . LYS A 1 75 ? 8.972 2.159 7.811 1.00 84.00 75 LYS A C 1
ATOM 596 O O . LYS A 1 75 ? 8.479 3.123 7.210 1.00 84.00 75 LYS A O 1
ATOM 601 N N . THR A 1 76 ? 10.047 2.243 8.577 1.00 84.50 76 THR A N 1
ATOM 602 C CA . THR A 1 76 ? 10.855 3.456 8.679 1.00 84.50 76 THR A CA 1
ATOM 603 C C . THR A 1 76 ? 11.801 3.517 7.483 1.00 84.50 76 THR A C 1
ATOM 605 O O . THR A 1 76 ? 12.464 2.538 7.139 1.00 84.50 76 THR A O 1
ATOM 608 N N . LYS A 1 77 ? 11.823 4.651 6.781 1.00 80.12 77 LYS A N 1
ATOM 609 C CA . LYS A 1 77 ? 12.819 4.928 5.745 1.00 80.12 77 LYS A CA 1
ATOM 610 C C . LYS A 1 77 ? 13.947 5.753 6.338 1.00 80.12 77 LYS A C 1
ATOM 612 O O . LYS A 1 77 ? 13.680 6.778 6.962 1.00 80.12 77 LYS A O 1
ATOM 617 N N . LEU A 1 78 ? 15.170 5.299 6.098 1.00 82.31 78 LEU A N 1
ATOM 618 C CA . LEU A 1 78 ? 16.394 6.000 6.455 1.00 82.31 78 LEU A CA 1
ATOM 619 C C . LEU A 1 78 ? 16.993 6.656 5.206 1.00 82.31 78 LEU A C 1
ATOM 621 O O . LEU A 1 78 ? 16.851 6.123 4.101 1.00 82.31 78 LEU A O 1
ATOM 625 N N . ASN A 1 79 ? 17.631 7.804 5.399 1.00 83.44 79 ASN A N 1
ATOM 626 C CA . ASN A 1 79 ? 18.436 8.492 4.394 1.00 83.44 79 ASN A CA 1
ATOM 627 C C . ASN A 1 79 ? 19.838 7.874 4.296 1.00 83.44 79 ASN A C 1
ATOM 629 O O . ASN A 1 79 ? 20.224 7.054 5.125 1.00 83.44 79 ASN A O 1
ATOM 633 N N . GLU A 1 80 ? 20.618 8.300 3.299 1.00 83.44 80 GLU A N 1
ATOM 634 C CA . GLU A 1 80 ? 22.011 7.857 3.086 1.00 83.44 80 GLU A CA 1
ATOM 635 C C . GLU A 1 80 ? 22.909 8.123 4.307 1.00 83.44 80 GLU A C 1
ATOM 637 O O . GLU A 1 80 ? 23.844 7.377 4.568 1.00 83.44 80 GLU A O 1
ATOM 642 N N . ASN A 1 81 ? 22.562 9.133 5.109 1.00 79.38 81 ASN A N 1
ATOM 643 C CA . ASN A 1 81 ? 23.248 9.478 6.357 1.00 79.38 81 ASN A CA 1
ATOM 644 C C . ASN A 1 81 ? 22.803 8.622 7.562 1.00 79.38 81 ASN A C 1
ATOM 646 O O . ASN A 1 81 ? 23.218 8.886 8.687 1.00 79.38 81 ASN A O 1
ATOM 650 N N . GLY A 1 82 ? 21.898 7.657 7.368 1.00 75.12 82 GLY A N 1
ATOM 651 C CA . GLY A 1 82 ? 21.330 6.830 8.438 1.00 75.12 82 GLY A CA 1
ATOM 652 C C . GLY A 1 82 ? 20.248 7.518 9.286 1.00 75.12 82 GLY A C 1
ATOM 653 O O . GLY A 1 82 ? 19.687 6.915 10.198 1.00 75.12 82 GLY A O 1
ATOM 654 N N . GLU A 1 83 ? 19.901 8.771 8.998 1.00 80.62 83 GLU A N 1
ATOM 655 C CA . GLU A 1 83 ? 18.830 9.485 9.702 1.00 80.62 83 GLU A CA 1
ATOM 656 C C . GLU A 1 83 ? 17.440 9.091 9.191 1.00 80.62 83 GLU A C 1
ATOM 658 O O . GLU A 1 83 ? 17.271 8.707 8.034 1.00 80.62 83 GLU A O 1
ATOM 663 N N . VAL A 1 84 ? 16.416 9.216 10.042 1.00 83.19 84 VAL A N 1
ATOM 664 C CA . VAL A 1 84 ? 15.031 8.920 9.652 1.00 83.19 84 VAL A CA 1
ATOM 665 C C . VAL A 1 84 ? 14.529 9.953 8.647 1.00 83.19 84 VAL A C 1
ATOM 667 O O . VAL A 1 84 ? 14.263 11.097 9.001 1.00 83.19 84 VAL A O 1
ATOM 670 N N . ASP A 1 85 ? 14.330 9.508 7.409 1.00 82.62 85 ASP A N 1
ATOM 671 C CA . ASP A 1 85 ? 13.750 10.303 6.329 1.00 82.62 85 ASP A CA 1
ATOM 672 C C . ASP A 1 85 ? 12.234 10.417 6.487 1.00 82.62 85 ASP A C 1
ATOM 674 O O . ASP A 1 85 ? 11.643 11.498 6.510 1.00 82.62 85 ASP A O 1
ATOM 678 N N . LYS A 1 86 ? 11.569 9.259 6.599 1.00 83.56 86 LYS A N 1
ATOM 679 C CA . LYS A 1 86 ? 10.108 9.196 6.585 1.00 83.56 86 LYS A CA 1
ATOM 680 C C . LYS A 1 86 ? 9.561 7.917 7.196 1.00 83.56 86 LYS A C 1
ATOM 682 O O . LYS A 1 86 ? 10.002 6.812 6.889 1.00 83.56 86 LYS A O 1
ATOM 687 N N . TYR A 1 87 ? 8.484 8.064 7.957 1.00 85.06 87 TYR A N 1
ATOM 688 C CA . TYR A 1 87 ? 7.645 6.951 8.387 1.00 85.06 87 TYR A CA 1
ATOM 689 C C . TYR A 1 87 ? 6.638 6.609 7.294 1.00 85.06 87 TYR A C 1
ATOM 691 O O . TYR A 1 87 ? 5.917 7.480 6.798 1.00 85.06 87 TYR A O 1
ATOM 699 N N . LYS A 1 88 ? 6.585 5.338 6.893 1.00 84.00 88 LYS A N 1
ATOM 700 C CA . LYS A 1 88 ? 5.653 4.869 5.869 1.00 84.00 88 LYS A CA 1
ATOM 701 C C . LYS A 1 88 ? 4.737 3.796 6.445 1.00 84.00 88 LYS A C 1
ATOM 703 O O . LYS A 1 88 ? 5.191 2.699 6.753 1.00 84.00 88 LYS A O 1
ATOM 708 N N . ALA A 1 89 ? 3.452 4.113 6.545 1.00 88.88 89 ALA A N 1
ATOM 709 C CA . ALA A 1 89 ? 2.393 3.150 6.813 1.00 88.88 89 ALA A CA 1
ATOM 710 C C . ALA A 1 89 ? 1.727 2.763 5.492 1.00 88.88 89 ALA A C 1
ATOM 712 O O . ALA A 1 89 ? 1.607 3.597 4.596 1.00 88.88 89 ALA A O 1
ATOM 713 N N . ARG A 1 90 ? 1.339 1.499 5.353 1.00 86.06 90 ARG A N 1
ATOM 714 C CA . ARG A 1 90 ? 0.619 0.991 4.183 1.00 86.06 90 ARG A CA 1
ATOM 715 C C . ARG A 1 90 ? -0.457 0.028 4.627 1.00 86.06 90 ARG A C 1
ATOM 717 O O . ARG A 1 90 ? -0.222 -0.768 5.540 1.00 86.06 90 ARG A O 1
ATOM 724 N N . LEU A 1 91 ? -1.598 0.085 3.962 1.00 85.50 91 LEU A N 1
ATOM 725 C CA . LEU A 1 91 ? -2.684 -0.848 4.196 1.00 85.50 91 LEU A CA 1
ATOM 726 C C . LEU A 1 91 ? -2.659 -1.932 3.122 1.00 85.50 91 LEU A C 1
ATOM 728 O O . LEU A 1 91 ? -2.678 -1.630 1.932 1.00 85.50 91 LEU A O 1
ATOM 732 N N . VAL A 1 92 ? -2.596 -3.186 3.556 1.00 82.19 92 VAL A N 1
ATOM 733 C CA . VAL A 1 92 ? -2.512 -4.354 2.676 1.00 82.19 92 VAL A CA 1
ATOM 734 C C . VAL A 1 92 ? -3.600 -5.344 3.065 1.00 82.19 92 VAL A C 1
ATOM 736 O O . VAL A 1 92 ? -3.939 -5.483 4.242 1.00 82.19 92 VAL A O 1
ATOM 739 N N . ASP A 1 93 ? -4.168 -6.027 2.089 1.00 81.06 93 ASP A N 1
ATOM 740 C CA . ASP A 1 93 ? -5.107 -7.114 2.310 1.00 81.06 93 ASP A CA 1
ATOM 741 C C . ASP A 1 93 ? -4.390 -8.372 2.840 1.00 81.06 93 ASP A C 1
ATOM 743 O O . ASP A 1 93 ? -3.211 -8.636 2.592 1.00 81.06 93 ASP A O 1
ATOM 747 N N . LYS A 1 94 ? -5.095 -9.179 3.628 1.00 75.94 94 LYS A N 1
ATOM 748 C CA . LYS A 1 94 ? -4.633 -10.495 4.074 1.00 75.94 94 LYS A CA 1
ATOM 749 C C . LYS A 1 94 ? -4.990 -11.509 2.988 1.00 75.94 94 LYS A C 1
ATOM 751 O O . LYS A 1 94 ? -5.899 -12.322 3.162 1.00 75.94 94 LYS A O 1
ATOM 756 N N . GLY A 1 95 ? -4.235 -11.477 1.891 1.00 59.84 95 GLY A N 1
ATOM 757 C CA . GLY A 1 95 ? -4.427 -12.324 0.704 1.00 59.84 95 GLY A CA 1
ATOM 758 C C . GLY A 1 95 ? -4.400 -13.845 0.942 1.00 59.84 95 GLY A C 1
ATOM 759 O O . GLY A 1 95 ? -4.754 -14.606 0.053 1.00 59.84 95 GLY A O 1
ATOM 760 N N . TYR A 1 96 ? -4.078 -14.321 2.153 1.00 53.47 96 TYR A N 1
ATOM 761 C CA . TYR A 1 96 ? -4.114 -15.746 2.537 1.00 53.47 96 TYR A CA 1
ATOM 762 C C . TYR A 1 96 ? -5.503 -16.404 2.458 1.00 53.47 96 TYR A C 1
ATOM 764 O O . TYR A 1 96 ? -5.626 -17.598 2.721 1.00 53.47 96 TYR A O 1
ATOM 772 N N . THR A 1 97 ? -6.552 -15.636 2.166 1.00 51.66 97 THR A N 1
ATOM 773 C CA . THR A 1 97 ? -7.937 -16.115 2.229 1.00 51.66 97 THR A CA 1
ATOM 774 C C . THR A 1 97 ? -8.518 -16.472 0.863 1.00 51.66 97 THR A C 1
ATOM 776 O O . THR A 1 97 ? -9.551 -17.132 0.826 1.00 51.66 97 THR A O 1
ATOM 779 N N . GLN A 1 98 ? -7.882 -16.060 -0.237 1.00 55.06 98 GLN A N 1
ATOM 780 C CA . GLN A 1 98 ? -8.434 -16.273 -1.571 1.00 55.06 98 GLN A CA 1
ATOM 781 C C . GLN A 1 98 ? -8.120 -17.693 -2.066 1.00 55.06 98 GLN A C 1
ATOM 783 O O . GLN A 1 98 ? -6.955 -18.108 -2.089 1.00 55.06 98 GLN A O 1
ATOM 788 N N . GLN A 1 99 ? -9.143 -18.431 -2.497 1.00 52.81 99 GLN A N 1
ATOM 789 C CA . GLN A 1 99 ? -8.982 -19.778 -3.055 1.00 52.81 99 GLN A CA 1
ATOM 790 C C . GLN A 1 99 ? -8.969 -19.750 -4.589 1.00 52.81 99 GLN A C 1
ATOM 792 O O . GLN A 1 99 ? -9.909 -19.269 -5.225 1.00 52.81 99 GLN A O 1
ATOM 797 N N . LEU A 1 100 ? -7.904 -20.309 -5.178 1.00 48.19 100 LEU A N 1
ATOM 798 C CA . LEU A 1 100 ? -7.772 -20.496 -6.624 1.00 48.19 100 LEU A CA 1
ATOM 799 C C . LEU A 1 100 ? -8.945 -21.334 -7.156 1.00 48.19 100 LEU A C 1
ATOM 801 O O . LEU A 1 100 ? -9.159 -22.455 -6.694 1.00 48.19 100 LEU A O 1
ATOM 805 N N . GLY A 1 101 ? -9.682 -20.799 -8.130 1.00 51.47 101 GLY A N 1
ATOM 806 C CA . GLY A 1 101 ? -10.843 -21.454 -8.741 1.00 51.47 101 GLY A CA 1
ATOM 807 C C . GLY A 1 101 ? -12.192 -21.165 -8.071 1.00 51.47 101 GLY A C 1
ATOM 808 O O . GLY A 1 101 ? -13.211 -21.610 -8.594 1.00 51.47 101 GLY A O 1
ATOM 809 N N . ILE A 1 102 ? -12.218 -20.419 -6.959 1.00 58.81 102 ILE A N 1
ATOM 810 C CA . ILE A 1 102 ? -13.454 -19.935 -6.314 1.00 58.81 102 ILE A CA 1
ATOM 811 C C . ILE A 1 102 ? -13.491 -18.406 -6.325 1.00 58.81 102 ILE A C 1
ATOM 813 O O . ILE A 1 102 ? -14.470 -17.831 -6.792 1.00 58.81 102 ILE A O 1
ATOM 817 N N . ASP A 1 103 ? -12.420 -17.763 -5.852 1.00 50.44 103 ASP A N 1
ATOM 818 C CA . ASP A 1 103 ? -12.364 -16.304 -5.704 1.00 50.44 103 ASP A CA 1
ATOM 819 C C . ASP A 1 103 ? -11.630 -15.605 -6.858 1.00 50.44 103 ASP A C 1
ATOM 821 O O . ASP A 1 103 ? -11.834 -14.414 -7.050 1.00 50.44 103 ASP A O 1
ATOM 825 N N . TYR A 1 104 ? -10.781 -16.330 -7.600 1.00 57.88 104 TYR A N 1
ATOM 826 C CA . TYR A 1 104 ? -10.064 -15.840 -8.784 1.00 57.88 104 TYR A CA 1
ATOM 827 C C . TYR A 1 104 ? -9.679 -16.998 -9.715 1.00 57.88 104 TYR A C 1
ATOM 829 O O . TYR A 1 104 ? -9.371 -18.109 -9.258 1.00 57.88 104 TYR A O 1
ATOM 837 N N . THR A 1 105 ? -9.691 -16.754 -11.029 1.00 51.41 105 THR A N 1
ATOM 838 C CA . THR A 1 105 ? -9.369 -17.769 -12.056 1.00 51.41 105 THR A CA 1
ATOM 839 C C . THR A 1 105 ? -7.919 -17.743 -12.544 1.00 51.41 105 THR A C 1
ATOM 841 O O . THR A 1 105 ? -7.430 -18.764 -13.023 1.00 51.41 105 THR A O 1
ATOM 844 N N . GLU A 1 106 ? -7.200 -16.627 -12.396 1.00 52.62 106 GLU A N 1
ATOM 845 C CA . GLU A 1 106 ? -5.799 -16.488 -12.822 1.00 52.62 106 GLU A CA 1
ATOM 846 C C . GLU A 1 106 ? -4.960 -15.764 -11.756 1.00 52.62 106 GLU A C 1
ATOM 848 O O . GLU A 1 106 ? -5.389 -14.764 -11.193 1.00 52.62 106 GLU A O 1
ATOM 853 N N . VAL A 1 107 ? -3.752 -16.269 -11.466 1.00 51.16 107 VAL A N 1
ATOM 854 C CA . VAL A 1 107 ? -2.882 -15.771 -10.365 1.00 51.16 107 VAL A CA 1
ATOM 855 C C . VAL A 1 107 ? -1.671 -14.992 -10.866 1.00 51.16 107 VAL A C 1
ATOM 857 O O . VAL A 1 107 ? -0.840 -14.525 -10.087 1.00 51.16 107 VAL A O 1
ATOM 860 N N . PHE A 1 108 ? -1.502 -14.899 -12.179 1.00 47.50 108 PHE A N 1
ATOM 861 C CA . PHE A 1 108 ? -0.273 -14.382 -12.745 1.00 4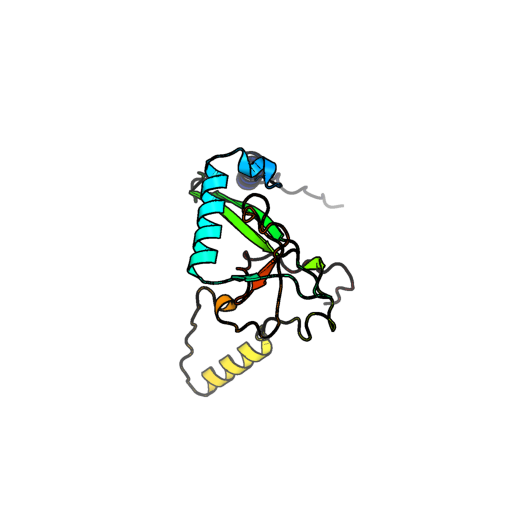7.50 108 PHE A CA 1
ATOM 862 C C . PHE A 1 108 ? -0.477 -12.931 -13.145 1.00 47.50 108 PHE A C 1
ATOM 864 O O . PHE A 1 108 ? -1.149 -12.631 -14.127 1.00 47.50 108 PHE A O 1
ATOM 871 N N . ALA A 1 109 ? 0.187 -12.025 -12.424 1.00 54.06 109 ALA A N 1
ATOM 872 C CA . ALA A 1 109 ? 0.576 -10.769 -13.044 1.00 54.06 109 ALA A CA 1
ATOM 873 C C . ALA A 1 109 ? 1.273 -11.118 -14.376 1.00 54.06 109 ALA A C 1
ATOM 875 O O . ALA A 1 109 ? 2.092 -12.046 -14.387 1.00 54.06 109 ALA A O 1
ATOM 876 N N . PRO A 1 110 ? 0.959 -10.444 -15.495 1.00 54.84 110 PRO A N 1
ATOM 877 C CA . PRO A 1 110 ? 1.560 -10.738 -16.789 1.00 54.84 110 PRO A CA 1
ATOM 878 C C . PRO A 1 110 ? 3.044 -10.355 -16.762 1.00 54.84 110 PRO A C 1
ATOM 880 O O . PRO A 1 110 ? 3.448 -9.270 -17.174 1.00 54.84 110 PRO A O 1
ATOM 883 N N . VAL A 1 111 ? 3.882 -11.242 -16.230 1.00 63.22 111 VAL A N 1
ATOM 884 C CA . VAL A 1 111 ? 5.331 -11.089 -16.241 1.00 63.22 111 VAL A CA 1
ATOM 885 C C . VAL A 1 111 ? 5.811 -11.595 -17.590 1.00 63.22 111 VAL A C 1
ATOM 887 O O . VAL A 1 111 ? 5.764 -12.793 -17.879 1.00 63.22 111 VAL A O 1
ATOM 890 N N . ALA A 1 112 ? 6.264 -10.672 -18.436 1.00 76.44 112 ALA A N 1
ATOM 891 C CA . ALA A 1 112 ? 6.912 -11.033 -19.685 1.00 76.44 112 ALA A CA 1
ATOM 892 C C . ALA A 1 112 ? 8.111 -11.949 -19.391 1.00 76.44 112 ALA A C 1
ATOM 894 O O . ALA A 1 112 ? 8.979 -11.624 -18.579 1.00 76.44 112 ALA A O 1
ATOM 895 N N . ARG A 1 113 ? 8.154 -13.112 -20.047 1.00 84.31 113 ARG A N 1
ATOM 896 C CA . ARG A 1 113 ? 9.276 -14.045 -19.907 1.00 84.31 113 ARG A CA 1
ATOM 897 C C . ARG A 1 113 ? 10.529 -13.448 -20.537 1.00 84.31 113 ARG A C 1
ATOM 899 O O . ARG A 1 113 ? 10.461 -12.820 -21.595 1.00 84.31 113 ARG A O 1
ATOM 906 N N . TRP A 1 114 ? 11.681 -13.709 -19.924 1.00 86.25 114 TRP A N 1
ATOM 907 C CA . TRP A 1 114 ? 12.968 -13.239 -20.438 1.00 86.25 114 TRP A CA 1
ATOM 908 C C . TRP A 1 114 ? 13.256 -13.733 -21.855 1.00 86.25 114 TRP A C 1
ATOM 910 O O . TRP A 1 114 ? 13.794 -12.970 -22.653 1.00 86.25 114 TRP A O 1
ATOM 920 N N . ASP A 1 115 ? 12.846 -14.955 -22.198 1.00 90.12 115 ASP A N 1
ATOM 921 C CA . ASP A 1 115 ? 13.004 -15.498 -23.552 1.00 90.12 115 ASP A CA 1
ATOM 922 C C . ASP A 1 115 ? 12.228 -14.675 -24.585 1.00 90.12 115 ASP A C 1
ATOM 924 O O . ASP A 1 115 ? 12.763 -14.323 -25.635 1.00 90.12 115 ASP A O 1
ATOM 928 N N . THR A 1 116 ? 10.996 -14.276 -24.253 1.00 90.12 116 THR A N 1
ATOM 929 C CA . THR A 1 116 ? 10.165 -13.415 -25.103 1.00 90.12 116 THR A CA 1
ATOM 930 C C . THR A 1 116 ? 10.792 -12.034 -25.270 1.00 90.12 116 THR A C 1
ATOM 932 O O . THR A 1 116 ? 10.872 -11.527 -26.388 1.00 90.12 116 THR A O 1
ATOM 935 N N . ILE A 1 117 ? 11.287 -11.437 -24.181 1.00 91.44 117 ILE A N 1
ATOM 936 C CA . ILE A 1 117 ? 11.959 -10.129 -24.221 1.00 91.44 117 ILE A CA 1
ATOM 937 C C . ILE A 1 117 ? 13.207 -10.202 -25.111 1.00 91.44 117 ILE A C 1
ATOM 939 O O . ILE A 1 117 ? 13.387 -9.362 -25.993 1.00 91.44 117 ILE A O 1
ATOM 943 N N . ARG A 1 118 ? 14.046 -11.229 -24.930 1.00 93.62 118 ARG A N 1
ATOM 944 C CA . ARG A 1 118 ? 15.259 -11.448 -25.734 1.00 93.62 118 ARG A CA 1
ATOM 945 C C . ARG A 1 118 ? 14.936 -11.652 -27.211 1.00 93.62 118 ARG A C 1
ATOM 947 O O . ARG A 1 118 ? 15.616 -11.077 -28.055 1.00 93.62 118 ARG A O 1
ATOM 954 N N . MET A 1 119 ? 13.889 -12.412 -27.527 1.00 94.81 119 MET A N 1
ATOM 955 C CA . MET A 1 119 ? 13.436 -12.620 -28.904 1.00 94.81 119 MET A CA 1
ATOM 956 C C . MET A 1 119 ? 12.996 -11.306 -29.566 1.00 94.81 119 MET A C 1
ATOM 958 O O . MET A 1 119 ? 13.391 -11.029 -30.697 1.00 94.81 119 MET A O 1
ATOM 962 N N . ILE A 1 120 ? 12.224 -10.472 -28.862 1.00 93.94 120 ILE A N 1
ATOM 963 C CA . ILE A 1 120 ? 11.782 -9.164 -29.371 1.00 93.94 120 ILE A CA 1
ATOM 964 C C . ILE A 1 120 ? 12.980 -8.230 -29.587 1.00 93.94 120 ILE A C 1
ATOM 966 O O . ILE A 1 120 ? 13.062 -7.580 -30.628 1.00 93.94 120 ILE A O 1
ATOM 970 N N . LEU A 1 121 ? 13.937 -8.195 -28.653 1.00 94.88 121 LEU A N 1
ATOM 971 C CA . LEU A 1 121 ? 15.167 -7.407 -28.797 1.00 94.88 121 LEU A CA 1
ATOM 972 C C . LEU A 1 121 ? 16.020 -7.880 -29.981 1.00 94.88 121 LEU A C 1
ATOM 974 O O . LEU A 1 121 ? 16.522 -7.051 -30.738 1.00 94.88 121 LEU A O 1
ATOM 978 N N . ALA A 1 122 ? 16.151 -9.194 -30.179 1.00 95.75 122 ALA A N 1
ATOM 979 C CA . ALA A 1 122 ? 16.867 -9.758 -31.321 1.00 95.75 122 ALA A CA 1
ATOM 980 C C . ALA A 1 122 ? 16.201 -9.369 -32.651 1.00 95.75 122 ALA A C 1
ATOM 982 O O . ALA A 1 122 ? 16.881 -8.940 -33.581 1.00 95.75 122 ALA A O 1
ATOM 983 N N . LEU A 1 123 ? 14.868 -9.437 -32.727 1.00 96.06 123 LEU A N 1
ATOM 984 C CA . LEU A 1 123 ? 14.108 -8.988 -33.897 1.00 96.06 123 LEU A CA 1
ATOM 985 C C . LEU A 1 123 ? 14.284 -7.490 -34.162 1.00 96.06 123 LEU A C 1
ATOM 987 O O . LEU A 1 123 ? 14.514 -7.102 -35.309 1.00 96.06 123 LEU A O 1
ATOM 991 N N . ALA A 1 124 ? 14.217 -6.661 -33.118 1.00 96.19 124 ALA A N 1
ATOM 992 C CA . ALA A 1 124 ? 14.440 -5.224 -33.227 1.00 96.19 124 ALA A CA 1
ATOM 993 C C . ALA A 1 124 ? 15.847 -4.921 -33.765 1.00 96.19 124 ALA A C 1
ATOM 995 O O . ALA A 1 124 ? 15.982 -4.139 -34.704 1.00 96.19 124 ALA A O 1
ATOM 996 N N . ALA A 1 125 ? 16.876 -5.609 -33.259 1.00 95.81 125 ALA A N 1
ATOM 997 C CA . ALA A 1 125 ? 18.247 -5.476 -33.746 1.00 95.81 125 ALA A CA 1
ATOM 998 C C . ALA A 1 125 ? 18.387 -5.901 -35.220 1.00 95.81 125 ALA A C 1
ATOM 1000 O O . ALA A 1 125 ? 18.967 -5.165 -36.016 1.00 95.81 125 ALA A O 1
ATOM 1001 N N . CYS A 1 126 ? 17.798 -7.034 -35.619 1.00 95.88 126 CYS A N 1
ATOM 1002 C CA . CYS A 1 126 ? 17.823 -7.501 -37.010 1.00 95.88 126 CYS A CA 1
ATOM 1003 C C . CYS A 1 126 ? 17.108 -6.554 -37.985 1.00 95.88 126 CYS A C 1
ATOM 1005 O O . CYS A 1 126 ? 17.438 -6.528 -39.170 1.00 95.88 126 CYS A O 1
ATOM 1007 N N . LYS A 1 127 ? 16.104 -5.808 -37.514 1.00 94.69 127 LYS A N 1
ATOM 1008 C CA . LYS A 1 127 ? 15.316 -4.870 -38.326 1.00 94.69 127 LYS A CA 1
ATOM 1009 C C . LYS A 1 127 ? 15.769 -3.414 -38.194 1.00 94.69 127 LYS A C 1
ATOM 1011 O O . LYS A 1 127 ? 15.194 -2.557 -38.860 1.00 94.69 127 LYS A O 1
ATOM 1016 N N . GLY A 1 128 ? 16.780 -3.136 -37.368 1.00 94.50 128 GLY A N 1
ATOM 1017 C CA . GLY A 1 128 ? 17.254 -1.778 -37.096 1.00 94.50 128 GLY A CA 1
ATOM 1018 C C . GLY A 1 128 ? 16.217 -0.902 -36.386 1.00 94.50 128 GLY A C 1
ATOM 1019 O O . GLY A 1 128 ? 16.178 0.305 -36.610 1.00 94.50 128 GLY A O 1
ATOM 1020 N N . TRP A 1 129 ? 15.336 -1.494 -35.577 1.00 97.19 129 TRP A N 1
ATOM 1021 C CA . TRP A 1 129 ? 14.322 -0.759 -34.825 1.00 97.19 129 TRP A CA 1
ATOM 1022 C C . TRP A 1 129 ? 14.902 -0.159 -33.545 1.00 97.19 129 TRP A C 1
ATOM 1024 O O . TRP A 1 129 ? 15.612 -0.826 -32.793 1.00 97.19 129 TRP A O 1
ATOM 1034 N N . SER A 1 130 ? 14.532 1.088 -33.264 1.00 91.94 130 SER A N 1
ATOM 1035 C CA . SER A 1 130 ? 14.823 1.736 -31.986 1.00 91.94 130 SER A CA 1
ATOM 1036 C C . SER A 1 130 ? 13.928 1.170 -30.886 1.00 91.94 130 SER A C 1
ATOM 1038 O O . SER A 1 130 ? 12.707 1.118 -31.034 1.00 91.94 130 SER A O 1
ATOM 1040 N N . VAL A 1 131 ? 14.532 0.776 -29.766 1.00 92.25 131 VAL A N 1
ATOM 1041 C CA . VAL A 1 131 ? 13.821 0.279 -28.582 1.00 92.25 131 VAL A CA 1
ATOM 1042 C C . VAL A 1 131 ? 13.827 1.360 -27.510 1.00 92.25 131 VAL A C 1
ATOM 1044 O O . VAL A 1 131 ? 14.879 1.897 -27.171 1.00 92.25 131 VAL A O 1
ATOM 1047 N N . TYR A 1 132 ? 12.653 1.652 -26.956 1.00 90.69 132 TYR A N 1
ATOM 1048 C CA . TYR A 1 132 ? 12.483 2.593 -25.854 1.00 90.69 132 TYR A CA 1
ATOM 1049 C C . TYR A 1 132 ? 11.898 1.860 -24.649 1.00 90.69 132 TYR A C 1
ATOM 1051 O O . TYR A 1 132 ? 10.981 1.053 -24.795 1.00 90.69 132 TYR A O 1
ATOM 1059 N N . GLN A 1 133 ? 12.420 2.147 -23.458 1.00 86.38 133 GLN A N 1
ATOM 1060 C CA . GLN A 1 133 ? 11.898 1.620 -22.202 1.00 86.38 133 GLN A CA 1
ATOM 1061 C C . GLN A 1 133 ? 11.082 2.705 -21.500 1.00 86.38 133 GLN A C 1
ATOM 1063 O O . GLN A 1 133 ? 11.571 3.814 -21.286 1.00 86.38 133 GLN A O 1
ATOM 1068 N N . LEU A 1 134 ? 9.850 2.373 -21.122 1.00 82.75 134 LEU A N 1
ATOM 1069 C CA . LEU A 1 134 ? 8.990 3.224 -20.309 1.00 82.75 134 LEU A CA 1
ATOM 1070 C C . LEU A 1 134 ? 8.759 2.538 -18.959 1.00 82.75 134 LEU A C 1
ATOM 1072 O O . LEU A 1 134 ? 8.208 1.441 -18.915 1.00 82.75 134 LEU A O 1
ATOM 1076 N N . ASP A 1 135 ? 9.169 3.183 -17.868 1.00 78.12 135 ASP A N 1
ATOM 1077 C CA . ASP A 1 135 ? 8.815 2.761 -16.510 1.00 78.12 135 ASP A CA 1
ATOM 1078 C C . ASP A 1 135 ? 7.593 3.558 -16.040 1.00 78.12 135 ASP A C 1
ATOM 1080 O O . ASP A 1 135 ? 7.678 4.749 -15.724 1.00 78.12 135 ASP A O 1
ATOM 1084 N N . MET A 1 136 ? 6.423 2.918 -16.055 1.00 61.44 136 MET A N 1
ATOM 1085 C CA . MET A 1 136 ? 5.190 3.550 -15.604 1.00 61.44 136 MET A CA 1
ATOM 1086 C C . MET A 1 136 ? 5.071 3.397 -14.090 1.00 61.44 136 MET A C 1
ATOM 1088 O O . MET A 1 136 ? 4.832 2.306 -13.564 1.00 61.44 136 MET A O 1
ATOM 1092 N N . LYS A 1 137 ? 5.178 4.517 -13.370 1.00 60.12 137 LYS A N 1
ATOM 1093 C CA . LYS A 1 137 ? 4.886 4.546 -11.936 1.00 60.12 137 LYS A CA 1
ATOM 1094 C C . LYS A 1 137 ? 3.436 4.105 -11.733 1.00 60.12 137 LYS A C 1
ATOM 1096 O O . LYS A 1 137 ? 2.518 4.823 -12.107 1.00 60.12 137 LYS A O 1
ATOM 1101 N N . SER A 1 138 ? 3.249 2.955 -11.086 1.00 54.12 138 SER A N 1
ATOM 1102 C CA . SER A 1 138 ? 1.936 2.411 -10.722 1.00 54.12 138 SER A CA 1
ATOM 1103 C C . SER A 1 138 ? 1.119 1.749 -11.843 1.00 54.12 138 SER A C 1
ATOM 1105 O O . SER A 1 138 ? -0.104 1.846 -11.862 1.00 54.12 138 SER A O 1
ATOM 1107 N N . ALA A 1 139 ? 1.769 0.981 -12.725 1.00 55.66 139 ALA A N 1
ATOM 1108 C CA . ALA A 1 139 ? 1.077 0.130 -13.707 1.00 55.66 139 ALA A CA 1
ATOM 1109 C C . ALA A 1 139 ? -0.007 -0.790 -13.090 1.00 55.66 139 ALA A C 1
ATOM 1111 O O . ALA A 1 139 ? -1.007 -1.086 -13.732 1.00 55.66 139 ALA A O 1
ATOM 1112 N N . PHE A 1 140 ? 0.152 -1.182 -11.820 1.00 53.72 140 PHE A N 1
ATOM 1113 C CA . PHE A 1 140 ? -0.814 -2.007 -11.088 1.00 53.72 140 PHE A CA 1
ATOM 1114 C C . PHE A 1 140 ? -2.140 -1.292 -10.766 1.00 53.72 140 PHE A C 1
ATOM 1116 O O . PHE A 1 140 ? -3.178 -1.938 -10.689 1.00 53.72 140 PHE A O 1
ATOM 1123 N N . LEU A 1 141 ? -2.141 0.038 -10.604 1.00 54.59 141 LEU A N 1
ATOM 1124 C CA . LEU A 1 141 ? -3.352 0.793 -10.237 1.00 54.59 141 LEU A CA 1
ATOM 1125 C C . LEU A 1 141 ? -4.300 1.058 -11.411 1.00 54.59 141 LEU A C 1
ATOM 1127 O O . LEU A 1 141 ? -5.402 1.565 -11.194 1.00 54.59 141 LEU A O 1
ATOM 1131 N N . HIS A 1 142 ? -3.867 0.757 -12.634 1.00 55.56 142 HIS A N 1
ATOM 1132 C CA . HIS A 1 142 ? -4.640 0.979 -13.855 1.00 55.56 142 HIS A CA 1
ATOM 1133 C C . HIS A 1 142 ? -5.287 -0.296 -14.408 1.00 55.56 142 HIS A C 1
ATOM 1135 O O . HIS A 1 142 ? -5.948 -0.225 -15.438 1.00 55.56 142 HIS A O 1
ATOM 1141 N N . GLY A 1 143 ? -5.102 -1.447 -13.754 1.00 56.78 143 GLY A N 1
ATOM 1142 C CA . GLY A 1 143 ? -5.856 -2.651 -14.086 1.00 56.78 143 GLY A CA 1
ATOM 1143 C C . GLY A 1 143 ? -7.282 -2.541 -13.554 1.00 56.78 143 GLY A C 1
ATOM 1144 O O . GLY A 1 143 ? -7.471 -2.330 -12.355 1.00 56.78 143 GLY A O 1
ATOM 1145 N N . ASP A 1 144 ? -8.274 -2.686 -14.431 1.00 54.91 144 ASP A N 1
ATOM 1146 C CA . ASP A 1 144 ? -9.666 -2.819 -14.011 1.00 54.91 144 ASP A CA 1
ATOM 1147 C C . ASP A 1 144 ? -9.837 -4.135 -13.242 1.00 54.91 144 ASP A C 1
ATOM 1149 O O . ASP A 1 144 ? -9.486 -5.215 -13.726 1.00 54.91 144 ASP A O 1
ATOM 1153 N N . LEU A 1 145 ? -10.361 -4.048 -12.018 1.00 62.34 145 LEU A N 1
ATOM 1154 C CA . LEU A 1 145 ? -10.654 -5.222 -11.207 1.00 62.34 145 LEU A CA 1
ATOM 1155 C C . LEU A 1 145 ? -12.009 -5.790 -11.653 1.00 62.34 145 LEU A C 1
ATOM 1157 O O . LEU A 1 145 ? -13.059 -5.265 -11.288 1.00 62.34 14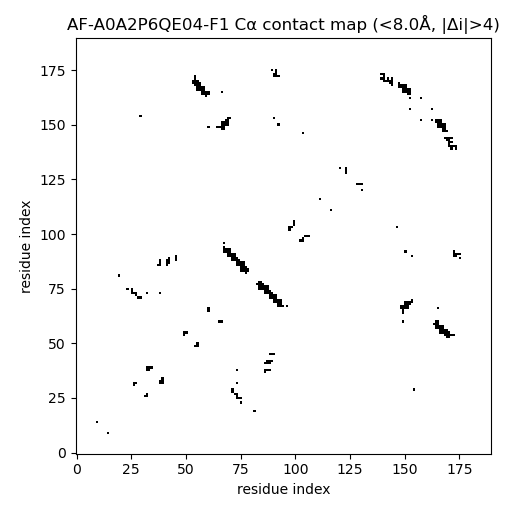5 LEU A O 1
ATOM 1161 N N . ASN A 1 146 ? -11.988 -6.847 -12.468 1.00 58.06 146 ASN A N 1
ATOM 1162 C CA . ASN A 1 146 ? -13.213 -7.501 -12.950 1.00 58.06 146 ASN A CA 1
ATOM 1163 C C . ASN A 1 146 ? -13.972 -8.254 -11.839 1.00 58.06 146 ASN A C 1
ATOM 1165 O O . ASN A 1 146 ? -15.168 -8.511 -11.973 1.00 58.06 146 ASN A O 1
ATOM 1169 N N . GLU A 1 147 ? -13.299 -8.595 -10.738 1.00 65.69 147 GLU A N 1
ATOM 1170 C CA . GLU A 1 147 ? -13.865 -9.345 -9.616 1.00 65.69 147 GLU A CA 1
ATOM 1171 C C . GLU A 1 147 ? -14.252 -8.415 -8.457 1.00 65.69 147 GLU A C 1
ATOM 1173 O O . GLU A 1 147 ? -13.519 -7.500 -8.075 1.00 65.69 147 GLU A O 1
ATOM 1178 N N . ALA A 1 148 ? -15.429 -8.648 -7.869 1.00 70.12 148 ALA A N 1
ATOM 1179 C CA . ALA A 1 148 ? -15.906 -7.873 -6.729 1.00 70.12 148 ALA A CA 1
ATOM 1180 C C . ALA A 1 148 ? -15.187 -8.311 -5.443 1.00 70.12 148 ALA A C 1
ATOM 1182 O O . ALA A 1 148 ? -15.652 -9.197 -4.730 1.00 70.12 148 ALA A O 1
ATOM 1183 N N . VAL A 1 149 ? -14.061 -7.665 -5.137 1.00 77.94 149 VAL A N 1
ATOM 1184 C CA . VAL A 1 149 ? -13.301 -7.922 -3.909 1.00 77.94 149 VAL A CA 1
ATOM 1185 C C . VAL A 1 149 ? -13.809 -7.035 -2.774 1.00 77.94 149 VAL A C 1
ATOM 1187 O O . VAL A 1 149 ? -13.852 -5.807 -2.893 1.00 77.94 149 VAL A O 1
ATOM 1190 N N . PHE A 1 150 ? -14.168 -7.658 -1.653 1.00 83.75 150 PHE A N 1
ATOM 1191 C CA . PHE A 1 150 ? -14.584 -6.972 -0.432 1.00 83.75 150 PHE A CA 1
ATOM 1192 C C . PHE A 1 150 ? -13.481 -7.063 0.615 1.00 83.75 150 PHE A C 1
ATOM 1194 O O . PHE A 1 150 ? -12.906 -8.130 0.816 1.00 83.75 150 PHE A O 1
ATOM 1201 N N . ILE A 1 151 ? -13.213 -5.965 1.313 1.00 86.69 151 ILE A N 1
ATOM 1202 C CA . ILE A 1 151 ? -12.262 -5.906 2.419 1.00 86.69 151 ILE A CA 1
ATOM 1203 C C . ILE A 1 151 ? -12.945 -5.402 3.691 1.00 86.69 151 ILE A C 1
ATOM 1205 O O . ILE A 1 151 ? -13.858 -4.574 3.650 1.00 86.69 151 ILE A O 1
ATOM 1209 N N . GLU A 1 152 ? -12.477 -5.883 4.833 1.00 87.81 152 GLU A N 1
ATOM 1210 C CA . GLU A 1 152 ? -12.906 -5.380 6.137 1.00 87.81 152 GLU A CA 1
ATOM 1211 C C . GLU A 1 152 ? -12.412 -3.946 6.372 1.00 87.81 152 GLU A C 1
ATOM 1213 O O . GLU A 1 152 ? -11.401 -3.507 5.810 1.00 87.81 152 GLU A O 1
ATOM 1218 N N . GLN A 1 153 ? -13.112 -3.207 7.234 1.00 88.75 153 GLN A N 1
ATOM 1219 C CA . GLN A 1 153 ? -12.679 -1.867 7.610 1.00 88.75 153 GLN A CA 1
ATOM 1220 C C . GLN A 1 153 ? -11.345 -1.932 8.377 1.00 88.75 153 GLN A C 1
ATOM 1222 O O . GLN A 1 153 ? -11.150 -2.801 9.233 1.00 88.75 153 GLN A O 1
ATOM 1227 N N . PRO A 1 154 ? -10.385 -1.037 8.079 1.00 87.31 154 PRO A N 1
ATOM 1228 C CA . PRO A 1 154 ? -9.132 -1.006 8.807 1.00 87.31 154 PRO A CA 1
ATOM 1229 C C . PRO A 1 154 ? -9.371 -0.598 10.257 1.00 87.31 154 PRO A C 1
ATOM 1231 O O . PRO A 1 154 ? -10.012 0.417 10.534 1.00 87.31 154 PRO A O 1
ATOM 1234 N N . ARG A 1 155 ? -8.776 -1.364 11.177 1.00 83.38 155 ARG A N 1
ATOM 1235 C CA . ARG A 1 155 ? -8.840 -1.095 12.619 1.00 83.38 155 ARG A CA 1
ATOM 1236 C C . ARG A 1 155 ? -8.477 0.360 12.915 1.00 83.38 155 ARG A C 1
ATOM 1238 O O . ARG A 1 155 ? -7.452 0.851 12.437 1.00 83.38 155 ARG A O 1
ATOM 1245 N N . GLY A 1 156 ? -9.323 1.028 13.699 1.00 83.81 156 GLY A N 1
ATOM 1246 C CA . GLY A 1 156 ? -9.171 2.440 14.074 1.00 83.81 156 GLY A CA 1
ATOM 1247 C C . GLY A 1 156 ? -9.679 3.457 13.045 1.00 83.81 156 GLY A C 1
ATOM 1248 O O . GLY A 1 156 ? -9.632 4.654 13.320 1.00 83.81 156 GLY A O 1
ATOM 1249 N N . TYR A 1 157 ? -10.183 3.005 11.895 1.00 85.31 157 TYR A N 1
ATOM 1250 C CA . TYR A 1 157 ? -10.771 3.840 10.839 1.00 85.31 157 TYR A CA 1
ATOM 1251 C C . TYR A 1 157 ? -12.174 3.351 10.432 1.00 85.31 157 TYR A C 1
ATOM 1253 O O . TYR A 1 157 ? -12.619 3.586 9.307 1.00 85.31 157 TYR A O 1
ATOM 1261 N N . GLU A 1 158 ? -12.858 2.669 11.350 1.00 86.56 158 GLU A N 1
ATOM 1262 C CA . GLU A 1 158 ? -14.235 2.203 11.192 1.00 86.56 158 GLU A CA 1
ATOM 1263 C C . GLU A 1 158 ? -15.223 3.378 11.199 1.00 86.56 158 GLU A C 1
ATOM 1265 O O . GLU A 1 158 ? -15.073 4.356 11.945 1.00 86.56 158 GLU A O 1
ATOM 1270 N N . VAL A 1 159 ? -16.240 3.300 10.343 1.00 85.38 159 VAL A N 1
ATOM 1271 C CA . VAL A 1 159 ? -17.297 4.310 10.266 1.00 85.38 159 VAL A CA 1
ATOM 1272 C C . VAL A 1 159 ? -18.310 4.059 11.380 1.00 85.38 159 VAL A C 1
ATOM 1274 O O . VAL A 1 159 ? -19.008 3.048 11.387 1.00 85.38 159 VAL A O 1
ATOM 1277 N N . LYS A 1 160 ? -18.409 5.006 12.322 1.00 86.31 160 LYS A N 1
ATOM 1278 C CA . LYS A 1 160 ? -19.346 4.926 13.453 1.00 86.31 160 LYS A CA 1
ATOM 1279 C C . LYS A 1 160 ? -20.783 4.730 12.962 1.00 86.31 160 LYS A C 1
ATOM 1281 O O . LYS A 1 160 ? -21.277 5.541 12.182 1.00 86.31 160 LYS A O 1
ATOM 1286 N N . GLY A 1 161 ? -21.449 3.693 13.467 1.00 84.62 161 GLY A N 1
ATOM 1287 C CA . GLY A 1 161 ? -22.818 3.331 13.081 1.00 84.62 161 GLY A CA 1
ATOM 1288 C C . GLY A 1 161 ? -22.916 2.454 11.829 1.00 84.62 161 GLY A C 1
ATOM 1289 O O . GLY A 1 161 ? -24.010 2.014 11.493 1.00 84.62 161 GLY A O 1
ATOM 1290 N N . GLU A 1 162 ? -21.795 2.169 11.164 1.00 86.25 162 GLU A N 1
ATOM 1291 C CA . GLU A 1 162 ? -21.717 1.279 10.002 1.00 86.25 162 GLU A CA 1
ATOM 1292 C C . GLU A 1 162 ? -20.566 0.270 10.151 1.00 86.25 162 GLU A C 1
ATOM 1294 O O . GLU A 1 162 ? -19.913 -0.086 9.174 1.00 86.25 162 GLU A O 1
ATOM 1299 N N . GLU A 1 163 ? -20.297 -0.182 11.377 1.00 84.19 163 GLU A N 1
ATOM 1300 C CA . GLU A 1 163 ? -19.185 -1.091 11.705 1.00 84.19 163 GLU A CA 1
ATOM 1301 C C . GLU A 1 163 ? -19.318 -2.450 10.994 1.00 84.19 163 GLU A C 1
ATOM 1303 O O . GLU A 1 163 ? -18.319 -3.019 10.560 1.00 84.19 163 GLU A O 1
ATOM 1308 N N . ASP A 1 164 ? -20.551 -2.910 10.755 1.00 83.06 164 ASP A N 1
ATOM 1309 C CA . ASP A 1 164 ? -20.846 -4.158 10.034 1.00 83.06 164 ASP A CA 1
ATOM 1310 C C . ASP A 1 164 ? -20.626 -4.070 8.510 1.00 83.06 164 ASP A C 1
ATOM 1312 O O . ASP A 1 164 ? -20.730 -5.072 7.794 1.00 83.06 164 ASP A O 1
ATOM 1316 N N . LYS A 1 165 ? -20.365 -2.871 7.971 1.00 86.88 165 LYS A N 1
ATOM 1317 C CA . LYS A 1 165 ? -20.138 -2.684 6.533 1.00 86.88 165 LYS A CA 1
ATOM 1318 C C . LYS A 1 165 ? -18.705 -3.016 6.135 1.00 86.88 165 LYS A C 1
ATOM 1320 O O . LYS A 1 165 ? -17.768 -2.945 6.926 1.00 86.88 165 LYS A O 1
ATOM 1325 N N . VAL A 1 166 ? -18.539 -3.329 4.856 1.00 87.56 166 VAL A N 1
ATOM 1326 C CA . VAL A 1 166 ? -17.258 -3.666 4.230 1.00 87.56 166 VAL A CA 1
ATOM 1327 C C . VAL A 1 166 ? -16.941 -2.681 3.114 1.00 87.56 166 VAL A C 1
ATOM 1329 O O . VAL A 1 166 ? -17.827 -2.029 2.562 1.00 87.56 166 VAL A O 1
ATOM 1332 N N . TYR A 1 167 ? -15.672 -2.570 2.748 1.00 87.88 167 TYR A N 1
ATOM 1333 C CA . TYR A 1 167 ? -15.261 -1.789 1.590 1.00 87.88 167 TYR A CA 1
ATOM 1334 C C . TYR A 1 167 ? -15.199 -2.687 0.355 1.00 87.88 167 TYR A C 1
ATOM 1336 O O . TYR A 1 167 ? -14.524 -3.711 0.360 1.00 87.88 167 TYR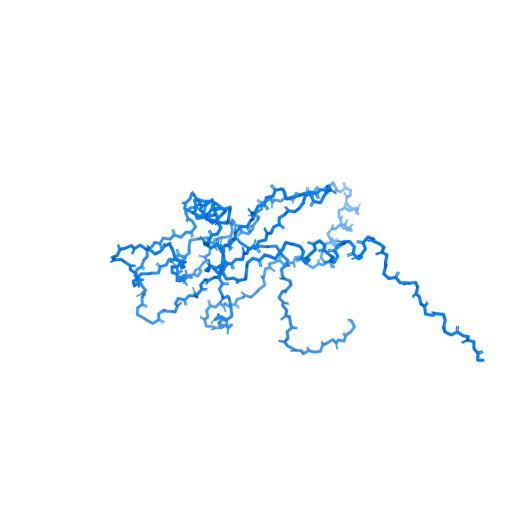 A O 1
ATOM 1344 N N . ARG A 1 168 ? -15.871 -2.308 -0.728 1.00 86.25 168 ARG A N 1
ATOM 1345 C CA . ARG A 1 168 ? -15.702 -2.934 -2.042 1.00 86.25 168 ARG A CA 1
ATOM 1346 C C . ARG A 1 168 ? -14.585 -2.229 -2.796 1.00 86.25 168 ARG A C 1
ATOM 1348 O O . ARG A 1 168 ? -14.636 -1.011 -2.964 1.00 86.25 168 ARG A O 1
ATOM 1355 N N . LEU A 1 169 ? -13.595 -2.983 -3.259 1.00 82.44 169 LEU A N 1
ATOM 1356 C CA . LEU A 1 169 ? -12.497 -2.463 -4.066 1.00 82.44 169 LEU A CA 1
ATOM 1357 C C . LEU A 1 169 ? -12.971 -2.174 -5.494 1.00 82.44 169 LEU A C 1
ATOM 1359 O O . LEU A 1 169 ? -13.528 -3.040 -6.163 1.00 82.44 169 LEU A O 1
ATOM 1363 N N . LYS A 1 170 ? -12.724 -0.948 -5.957 1.00 77.81 170 LYS A N 1
ATOM 1364 C CA . LYS A 1 170 ? -12.831 -0.541 -7.370 1.00 77.81 170 LYS A CA 1
ATOM 1365 C C . LYS A 1 170 ? -11.499 -0.681 -8.094 1.00 77.81 170 LYS A C 1
ATOM 1367 O O . LYS A 1 170 ? -11.462 -0.869 -9.302 1.00 77.81 170 LYS A O 1
ATOM 1372 N N . LYS A 1 171 ? -10.408 -0.543 -7.342 1.00 74.19 171 LYS A N 1
ATOM 1373 C CA . LYS A 1 171 ? -9.028 -0.660 -7.808 1.00 74.19 171 LYS A CA 1
ATOM 1374 C C . LYS A 1 171 ? -8.260 -1.522 -6.824 1.00 74.19 171 LYS A C 1
ATOM 1376 O O . LYS A 1 171 ? -8.605 -1.580 -5.642 1.00 74.19 171 LYS A O 1
ATOM 1381 N N . ALA A 1 172 ? -7.203 -2.158 -7.304 1.00 70.50 172 ALA A N 1
ATOM 1382 C CA . ALA A 1 172 ? -6.353 -2.951 -6.441 1.00 70.50 172 ALA A CA 1
ATOM 1383 C C . ALA A 1 172 ? -5.698 -2.076 -5.353 1.00 70.50 172 ALA A C 1
ATOM 1385 O O . ALA A 1 172 ? -5.298 -0.931 -5.596 1.00 70.50 172 ALA A O 1
ATOM 1386 N N . LEU A 1 173 ? -5.606 -2.616 -4.137 1.00 68.75 173 LEU A N 1
ATOM 1387 C CA . LEU A 1 173 ? -4.867 -1.978 -3.051 1.00 68.75 173 LEU A CA 1
ATOM 1388 C C . LEU A 1 173 ? -3.387 -1.922 -3.422 1.00 68.75 173 LEU A C 1
ATOM 1390 O O . LEU A 1 173 ? -2.833 -2.870 -3.969 1.00 68.75 173 LEU A O 1
ATOM 1394 N N . THR A 1 174 ? -2.744 -0.789 -3.155 1.00 56.41 174 THR A N 1
ATOM 1395 C CA . THR A 1 174 ? -1.344 -0.565 -3.521 1.00 56.41 174 THR A CA 1
ATOM 1396 C C . THR A 1 174 ? -0.425 -1.615 -2.889 1.00 56.41 174 THR A C 1
ATOM 1398 O O . THR A 1 174 ? -0.137 -1.545 -1.693 1.00 56.41 174 THR A O 1
ATOM 1401 N N . ASP A 1 175 ? 0.091 -2.539 -3.712 1.00 49.44 175 ASP A N 1
ATOM 1402 C CA . ASP A 1 175 ? 1.190 -3.444 -3.361 1.00 49.44 175 ASP A CA 1
ATOM 1403 C C . ASP A 1 175 ? 2.359 -2.624 -2.814 1.00 49.44 175 ASP A C 1
ATOM 1405 O O . ASP A 1 175 ? 2.807 -1.612 -3.372 1.00 49.44 175 ASP A O 1
ATOM 1409 N N . SER A 1 176 ? 2.857 -3.081 -1.673 1.00 40.31 176 SER A N 1
ATOM 1410 C CA . SER A 1 176 ? 3.947 -2.455 -0.985 1.00 40.31 176 SER A CA 1
ATOM 1411 C C . SER A 1 176 ? 5.364 -2.909 -1.339 1.00 40.31 176 SER A C 1
ATOM 1413 O O . SER A 1 176 ? 6.232 -2.678 -0.512 1.00 40.31 176 SER A O 1
ATOM 1415 N N . SER A 1 177 ? 5.675 -3.299 -2.574 1.00 34.38 177 SER A N 1
ATOM 1416 C CA . SER A 1 177 ? 7.046 -3.530 -3.073 1.00 34.38 177 SER A CA 1
ATOM 1417 C C . SER A 1 177 ? 7.746 -4.724 -2.420 1.00 34.38 177 SER A C 1
ATOM 1419 O O . SER A 1 177 ? 8.197 -4.662 -1.277 1.00 34.38 177 SER A O 1
ATOM 1421 N N . LYS A 1 178 ? 7.917 -5.782 -3.220 1.00 31.62 178 LYS A N 1
ATOM 1422 C CA . LYS A 1 178 ? 8.845 -6.898 -2.990 1.00 31.62 178 LYS A CA 1
ATOM 1423 C C . LYS A 1 178 ? 8.696 -7.569 -1.624 1.00 31.62 178 LYS A C 1
ATOM 1425 O O . LYS A 1 178 ? 9.628 -7.610 -0.825 1.00 31.62 178 LYS A O 1
ATOM 1430 N N . LEU A 1 179 ? 7.564 -8.222 -1.416 1.00 23.44 179 LEU A N 1
ATOM 1431 C CA . LEU A 1 179 ? 7.632 -9.546 -0.816 1.00 23.44 179 LEU A CA 1
ATOM 1432 C C . LEU A 1 179 ? 7.510 -10.522 -1.987 1.00 23.44 179 LEU A C 1
ATOM 1434 O O . LEU A 1 179 ? 6.444 -10.555 -2.601 1.00 23.44 179 LEU A O 1
ATOM 1438 N N . PRO A 1 180 ? 8.566 -11.271 -2.374 1.00 25.33 180 PRO A N 1
ATOM 1439 C CA . PRO A 1 180 ? 8.327 -12.451 -3.188 1.00 25.33 180 PRO A CA 1
ATOM 1440 C C . PRO A 1 180 ? 7.258 -13.246 -2.447 1.00 25.33 180 PRO A C 1
ATOM 1442 O O . PRO A 1 180 ? 7.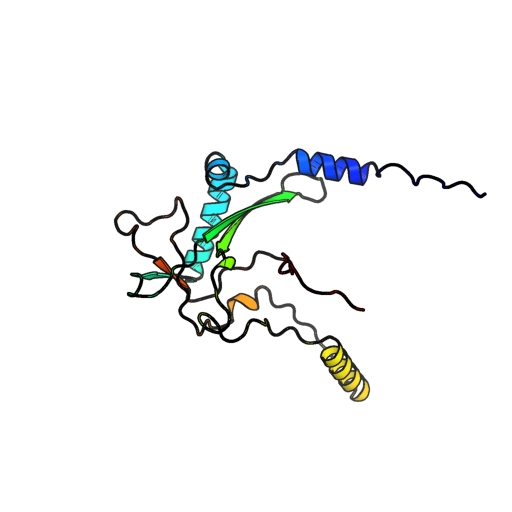392 -13.461 -1.237 1.00 25.33 180 PRO A O 1
ATOM 1445 N N . CYS A 1 181 ? 6.183 -13.613 -3.149 1.00 29.00 181 CYS A N 1
ATOM 1446 C CA . CYS A 1 181 ? 5.284 -14.650 -2.672 1.00 29.00 181 CYS A CA 1
ATOM 1447 C C . CYS A 1 181 ? 6.184 -15.772 -2.165 1.00 29.00 181 CYS A C 1
ATOM 1449 O O . CYS A 1 181 ? 6.935 -16.372 -2.936 1.00 29.00 181 CYS A O 1
ATOM 1451 N N . ARG A 1 182 ? 6.224 -15.945 -0.843 1.00 24.14 182 ARG A N 1
ATOM 1452 C CA . ARG A 1 182 ? 7.087 -16.923 -0.207 1.00 24.14 182 ARG A CA 1
ATOM 1453 C C . ARG A 1 182 ? 6.470 -18.259 -0.579 1.00 24.14 182 ARG A C 1
ATOM 1455 O O . ARG A 1 182 ? 5.514 -18.687 0.059 1.00 24.14 182 ARG A O 1
ATOM 1462 N N . GLN A 1 183 ? 6.972 -18.861 -1.653 1.00 29.14 183 GLN A N 1
ATOM 1463 C CA . GLN A 1 183 ? 6.734 -20.259 -1.956 1.00 29.14 183 GLN A CA 1
ATOM 1464 C C . GLN A 1 183 ? 7.195 -21.056 -0.734 1.00 29.14 183 GLN A C 1
ATOM 1466 O O . GLN A 1 183 ? 8.381 -21.158 -0.430 1.00 29.14 183 GLN A O 1
ATOM 1471 N N . LYS A 1 184 ? 6.222 -21.559 0.009 1.00 26.94 184 LYS A N 1
ATOM 1472 C CA . LYS A 1 184 ? 6.336 -22.747 0.842 1.00 26.94 184 LYS A CA 1
ATOM 1473 C C . LYS A 1 184 ? 5.256 -23.667 0.278 1.00 26.94 184 LYS A C 1
ATOM 1475 O O . LYS A 1 184 ? 4.105 -23.260 0.273 1.00 26.94 184 LYS A O 1
ATOM 1480 N N . GLU A 1 185 ? 5.515 -24.820 -0.314 1.00 27.61 185 GLU A N 1
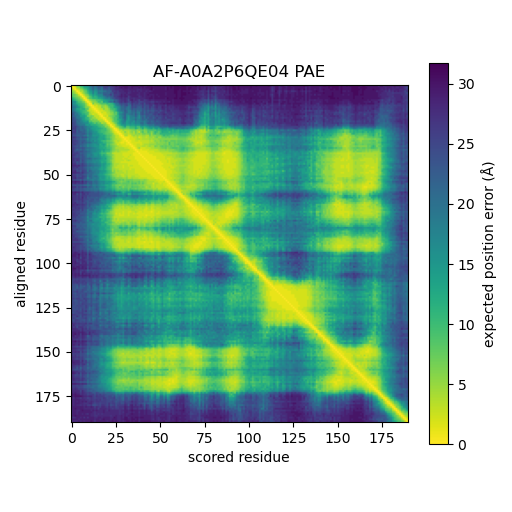ATOM 1481 C CA . GLU A 1 185 ? 6.673 -25.710 -0.395 1.00 27.61 185 GLU A CA 1
ATOM 1482 C C . GLU A 1 185 ? 6.563 -26.481 -1.724 1.00 27.61 185 GLU A C 1
ATOM 1484 O O . GLU A 1 185 ? 5.452 -26.700 -2.204 1.00 27.61 185 GLU A O 1
ATOM 1489 N N . GLY A 1 186 ? 7.687 -26.932 -2.294 1.00 27.97 186 GLY A N 1
ATOM 1490 C CA . GLY A 1 186 ? 7.667 -27.997 -3.305 1.00 27.97 186 GLY A CA 1
ATOM 1491 C C . GLY A 1 186 ? 8.655 -27.841 -4.460 1.00 27.97 186 GLY A C 1
ATOM 1492 O O . GLY A 1 186 ? 8.266 -27.438 -5.546 1.00 27.97 186 GLY A O 1
ATOM 1493 N N . ASN A 1 187 ? 9.896 -28.266 -4.213 1.00 25.17 187 ASN A N 1
ATOM 1494 C CA . ASN A 1 187 ? 10.957 -28.604 -5.171 1.00 25.17 187 ASN A CA 1
ATOM 1495 C C . ASN A 1 187 ? 11.569 -27.504 -6.054 1.00 25.17 187 ASN A C 1
ATOM 1497 O O . ASN A 1 187 ? 11.123 -27.207 -7.158 1.00 25.17 187 ASN A O 1
ATOM 1501 N N . CYS A 1 188 ? 12.750 -27.067 -5.608 1.00 29.67 188 CYS A N 1
ATOM 1502 C CA . CYS A 1 188 ? 13.877 -26.767 -6.483 1.00 29.67 188 CYS A CA 1
ATOM 1503 C C . CYS A 1 188 ? 14.186 -27.964 -7.393 1.00 29.67 188 CYS A C 1
ATOM 1505 O O . CYS A 1 188 ? 14.253 -29.080 -6.885 1.00 29.67 188 CYS A O 1
ATOM 1507 N N . LEU A 1 189 ? 14.473 -27.713 -8.672 1.00 23.66 189 LEU A N 1
ATOM 1508 C CA . LEU A 1 189 ? 15.470 -28.427 -9.480 1.00 23.66 189 LEU A CA 1
ATOM 1509 C C . LEU A 1 189 ? 15.810 -27.544 -10.703 1.00 23.66 189 LEU A C 1
ATOM 1511 O O . LEU A 1 189 ? 15.006 -27.454 -11.624 1.00 23.66 189 LEU A O 1
ATOM 1515 N N . TRP A 1 190 ? 17.009 -26.945 -10.628 1.00 32.12 190 TRP A N 1
ATOM 1516 C CA . TRP A 1 190 ? 17.826 -26.226 -11.632 1.00 32.12 190 TRP A CA 1
ATOM 1517 C C . TRP A 1 190 ? 17.290 -24.939 -12.272 1.00 32.12 190 TRP A C 1
ATOM 1519 O O . TRP A 1 190 ? 16.364 -24.991 -13.106 1.00 32.12 190 TRP A O 1
#

Foldseek 3Di:
DDDDDDDDDDDPVRVVVVVLCVVDPWDPDPVVLVVDPQSVVQVVVQVVVCVVLPQWDKDADDVPDDAFEKDKDWDFDADPVSHTPGIHIFIDTPVPPDDDPPQDPDDDDPDDDPVNVVVVVVVCVVVVHDDDDDDDDCPQFPDFDPGFHWHQDPPPRADPPRNNIIITGRTDGDDDDDDDPPDPDDDDDD